Protein AF-A0AAD9ZBH0-F1 (afdb_monomer_lite)

Sequence (318 aa):
MDILGTSIAARLKGIAFQTREPPGKLYEDAYQSINPNATLPTLIADYNNGQSVTLTQSLNTLEFLEESYPGTMRLIPPVTDMASRVKARDLAAFIACDVQPFLSKRILSQIEGFGQDSFLFGRSLLGSKMRVYEDMVENHAGRFSVGDELSIADICLVTTVQAASKFGLTFRIKKNPYTIIERIVRECENIPVFREDGVPRKFLKESERPYRSSSLGPLQPSRLSARRRHMGMRKSDSGPVEFNEAEEVAGLDENVSAYLKPERTPKRLGPRPTTRPFESDELPEKLEDLLGPRARAVFGHIVGDSSARNDATKEARS

pLDDT: mean 70.36, std 26.3, range [23.62, 98.5]

Secondary structure (DSSP, 8-state):
--SS-HHHHHHHTT--------SS-TTSHHHHTT-TT--S--EEEE-TTS-EEEE--HHHHHHHHHHHSTTS--SS--TT-HHHHHHHHHHHHIIIIIIGGGGSHHHHHHHHHTT--HHHHHHHHHHHHHHHHHHHHTTTBSSSSSBTS--HHHHHHHHHHHHHHHTT-----SS-S-HHHHHHHHHHHTSTHHHHTS--GGGGGTTTSPP---SS---PPPGGGTT-SSS-------------TTS--SSS-HHHHTT-PPP-------PPP-PPP--SS---THHHHHH-GGGGS--------SSHHHHHHHHTT-

Organism: NCBI:txid209136

InterPro domains:
  IPR004045 Glutathione S-transferase, N-terminal [PF13409] (6-67)
  IPR004045 Glutathione S-transferase, N-terminal [PS50404] (1-73)
  IPR010987 Glutathione S-transferase, C-terminal-like [PS50405] (81-211)
  IPR036249 Thioredoxin-like superfamily [SSF52833] (8-72)
  IPR036282 Glutathione S-transferase, C-terminal domain superfamily [SSF47616] (75-196)

Foldseek 3Di:
DLQLQLVLLCVQQVHDDDDDDQDDQLPDPSNCVLPVVSDDDWDWDADPVRDIDIDNASLVSSVVSQVVRPPGQHQADDPVCVVLRVLLSVLLCLLRPQQVVCLDPVNLVVCVVVVHHSLVVNLVSVLVSLLVLQVSQVVADDQASGHDGHHSSLSNLLSNQQVCLLVLSDNPCPPHPNPRSVSNNVSVCVPVSCQVVNDDPVSNVVSVDPDDPDDDPPDDPDPVPPPPPDDDDDDDDDDDDDDDPPPPPPDDDPVCVVVPDDPDDDDDDDDDDDDDPDDDPDDDPVVDVPPPPVVVPDPDDDPDDPVVVVVVVVVVVD

Structure (mmCIF, N/CA/C/O backbone):
data_AF-A0AAD9ZBH0-F1
#
_entry.id   AF-A0AAD9ZBH0-F1
#
loop_
_atom_site.group_PDB
_atom_site.id
_atom_site.type_symbol
_atom_site.label_atom_id
_atom_site.label_alt_id
_atom_site.label_comp_id
_atom_site.label_asym_id
_atom_site.label_entity_id
_atom_site.label_seq_id
_atom_site.pdbx_PDB_ins_code
_atom_site.Cartn_x
_atom_site.Cartn_y
_atom_site.Cartn_z
_atom_site.occupancy
_atom_site.B_iso_or_equiv
_atom_site.auth_seq_id
_atom_site.auth_comp_id
_atom_site.auth_asym_id
_atom_site.auth_atom_id
_atom_site.pdbx_PDB_model_num
ATOM 1 N N . MET A 1 1 ? 3.150 9.940 -7.441 1.00 50.56 1 MET A N 1
ATOM 2 C CA . MET A 1 1 ? 1.781 9.379 -7.431 1.00 50.56 1 MET A CA 1
ATOM 3 C C . MET A 1 1 ? 1.652 8.577 -6.153 1.00 50.56 1 MET A C 1
ATOM 5 O O . MET A 1 1 ? 2.616 7.909 -5.816 1.00 50.56 1 MET A O 1
ATOM 9 N N . ASP A 1 2 ? 0.541 8.700 -5.436 1.00 63.19 2 ASP A N 1
ATOM 10 C CA . ASP A 1 2 ? 0.213 7.857 -4.283 1.00 63.19 2 ASP A CA 1
ATOM 11 C C . ASP A 1 2 ? -0.254 6.488 -4.797 1.00 63.19 2 ASP A C 1
ATOM 13 O O . ASP A 1 2 ? -1.288 6.408 -5.457 1.00 63.19 2 ASP A O 1
ATOM 17 N N . ILE A 1 3 ? 0.566 5.447 -4.630 1.00 69.50 3 ILE A N 1
ATOM 18 C CA . ILE A 1 3 ? 0.358 4.168 -5.336 1.00 69.50 3 ILE A CA 1
ATOM 19 C C . ILE A 1 3 ? -0.330 3.120 -4.450 1.00 69.50 3 ILE A C 1
ATOM 21 O O . ILE A 1 3 ? -1.001 2.242 -4.983 1.00 69.50 3 ILE A O 1
ATOM 25 N N . LEU A 1 4 ? -0.246 3.245 -3.120 1.00 77.81 4 LEU A N 1
ATOM 26 C CA . LEU A 1 4 ? -0.933 2.353 -2.168 1.00 77.81 4 LEU A CA 1
ATOM 27 C C . LEU A 1 4 ? -2.058 3.053 -1.381 1.00 77.81 4 LEU A C 1
ATOM 29 O O . LEU A 1 4 ? -2.520 2.525 -0.379 1.00 77.81 4 LEU A O 1
ATOM 33 N N . GLY A 1 5 ? -2.503 4.236 -1.814 1.00 87.44 5 GLY A N 1
ATOM 34 C CA . GLY A 1 5 ? -3.717 4.871 -1.292 1.00 87.44 5 GLY A CA 1
ATOM 35 C C . GLY A 1 5 ? -3.571 5.530 0.076 1.00 87.44 5 GLY A C 1
ATOM 36 O O . GLY A 1 5 ? -4.531 5.555 0.840 1.00 87.44 5 GLY A O 1
ATOM 37 N N . THR A 1 6 ? -2.408 6.099 0.394 1.00 91.19 6 THR A N 1
ATOM 38 C CA . THR A 1 6 ? -2.187 6.863 1.633 1.00 91.19 6 THR A CA 1
ATOM 39 C C . THR A 1 6 ? -3.212 7.989 1.814 1.00 91.19 6 THR A C 1
ATOM 41 O O . THR A 1 6 ? -3.786 8.158 2.888 1.00 91.19 6 THR A O 1
ATOM 44 N N . SER A 1 7 ? -3.475 8.746 0.754 1.00 91.25 7 SER A N 1
ATOM 45 C CA . SER A 1 7 ? -4.441 9.845 0.737 1.00 91.25 7 SER A CA 1
ATOM 46 C C . SER A 1 7 ? -5.889 9.350 0.838 1.00 91.25 7 SER A C 1
ATOM 48 O O . SER A 1 7 ? -6.713 9.982 1.498 1.00 91.25 7 SER A O 1
ATOM 50 N N . ILE A 1 8 ? -6.190 8.185 0.254 1.00 92.81 8 ILE A N 1
ATOM 51 C CA . ILE A 1 8 ? -7.483 7.505 0.403 1.00 92.81 8 ILE A CA 1
ATOM 52 C C . ILE A 1 8 ? -7.690 7.095 1.863 1.00 92.81 8 ILE A C 1
ATOM 54 O O . ILE A 1 8 ? -8.724 7.414 2.444 1.00 92.81 8 ILE A O 1
ATOM 58 N N . ALA A 1 9 ? -6.694 6.460 2.483 1.00 94.69 9 ALA A N 1
ATOM 59 C CA . ALA A 1 9 ? -6.751 6.049 3.881 1.00 94.69 9 ALA A CA 1
ATOM 60 C C . ALA A 1 9 ? -6.941 7.239 4.829 1.00 94.69 9 ALA A C 1
ATOM 62 O O . ALA A 1 9 ? -7.811 7.197 5.698 1.00 94.69 9 ALA A O 1
ATOM 63 N N . ALA A 1 10 ? -6.192 8.328 4.629 1.00 93.56 10 ALA A N 1
ATOM 64 C CA . ALA A 1 10 ? -6.347 9.542 5.426 1.00 93.56 10 ALA A CA 1
ATOM 65 C C . ALA A 1 10 ? -7.778 10.100 5.343 1.00 93.56 10 ALA A C 1
ATOM 67 O O . ALA A 1 10 ? -8.385 10.399 6.371 1.00 93.56 10 ALA A O 1
ATOM 68 N N . ARG A 1 11 ? -8.366 10.164 4.140 1.00 93.88 11 ARG A N 1
ATOM 69 C CA . ARG A 1 11 ? -9.738 10.664 3.958 1.00 93.88 11 ARG A CA 1
ATOM 70 C C . ARG A 1 11 ? -10.810 9.731 4.499 1.00 93.88 11 ARG A C 1
ATOM 72 O O . ARG A 1 11 ? -11.754 10.221 5.109 1.00 93.88 11 ARG A O 1
ATOM 79 N N . LEU A 1 12 ? -10.660 8.415 4.337 1.00 94.38 12 LEU A N 1
ATOM 80 C CA . LEU A 1 12 ? -11.557 7.427 4.954 1.00 94.38 12 LEU A CA 1
ATOM 81 C C . LEU A 1 12 ? -11.607 7.594 6.476 1.00 94.38 12 LEU A C 1
ATOM 83 O O . LEU A 1 12 ? -12.665 7.469 7.085 1.00 94.38 12 LEU A O 1
ATOM 87 N N . LYS A 1 13 ? -10.469 7.935 7.086 1.00 94.81 13 LYS A N 1
ATOM 88 C CA . LYS A 1 13 ? -10.354 8.189 8.526 1.00 94.81 13 LYS A CA 1
ATOM 89 C C . LYS A 1 13 ? -10.730 9.622 8.929 1.00 94.81 13 LYS A C 1
ATOM 91 O O . LYS A 1 13 ? -10.680 9.938 10.114 1.00 94.81 13 LYS A O 1
ATOM 96 N N . GLY A 1 14 ? -11.112 10.484 7.982 1.00 94.19 14 GLY A N 1
ATOM 97 C CA . GLY A 1 14 ? -11.459 11.886 8.241 1.00 94.19 14 GLY A CA 1
ATOM 98 C C . GLY A 1 14 ? -10.271 12.755 8.670 1.00 94.19 14 GLY A C 1
ATOM 99 O O . GLY A 1 14 ? -10.461 13.786 9.310 1.00 94.19 14 GLY A O 1
ATOM 100 N N . ILE A 1 15 ? -9.045 12.340 8.349 1.00 92.12 15 ILE A N 1
ATOM 101 C CA . ILE A 1 15 ? -7.814 13.025 8.743 1.00 92.12 15 ILE A CA 1
ATOM 102 C C . ILE A 1 15 ? -7.512 14.124 7.725 1.00 92.12 15 ILE A C 1
ATOM 104 O O . ILE A 1 15 ? -7.397 13.871 6.525 1.00 92.12 15 ILE A O 1
ATOM 108 N N . ALA A 1 16 ? -7.359 15.355 8.209 1.00 90.94 16 ALA A N 1
ATOM 109 C CA . ALA A 1 16 ? -6.934 16.476 7.382 1.00 90.94 16 ALA A CA 1
ATOM 110 C C . ALA A 1 16 ? -5.439 16.366 7.052 1.00 90.94 16 ALA A C 1
ATOM 112 O O . ALA A 1 16 ? -4.613 16.134 7.932 1.00 90.94 16 ALA A O 1
ATOM 113 N N . PHE A 1 17 ? -5.080 16.582 5.789 1.00 89.94 17 PHE A N 1
ATOM 114 C CA . PHE A 1 17 ? -3.690 16.642 5.346 1.00 89.94 17 PHE A CA 1
ATOM 115 C C . PHE A 1 17 ? -3.541 17.621 4.181 1.00 89.94 17 PHE A C 1
ATOM 117 O O . PHE A 1 17 ? -4.510 17.979 3.510 1.00 89.94 17 PHE A O 1
ATOM 124 N N . GLN A 1 18 ? -2.306 18.049 3.933 1.00 89.06 18 GLN A N 1
ATOM 125 C CA . GLN A 1 18 ? -1.955 18.897 2.798 1.00 89.06 18 GLN A CA 1
ATOM 126 C C . GLN A 1 18 ? -1.102 18.098 1.820 1.00 89.06 18 GLN A C 1
ATOM 128 O O . GLN A 1 18 ? -0.100 17.501 2.207 1.00 89.06 18 GLN A O 1
ATOM 133 N N . THR A 1 19 ? -1.475 18.115 0.542 1.00 88.50 19 THR A N 1
ATOM 134 C CA . THR A 1 19 ? -0.619 17.580 -0.523 1.00 88.50 19 THR A CA 1
ATOM 135 C C . THR A 1 19 ? 0.320 18.682 -0.991 1.00 88.50 19 THR A C 1
ATOM 137 O O . THR A 1 19 ? -0.123 19.797 -1.265 1.00 88.50 19 THR A O 1
ATOM 140 N N . ARG A 1 20 ? 1.614 18.378 -1.080 1.00 87.88 20 ARG A N 1
ATOM 141 C CA . ARG A 1 20 ? 2.639 19.282 -1.607 1.00 87.88 20 ARG A CA 1
ATOM 142 C C . ARG A 1 20 ? 3.433 18.558 -2.683 1.00 87.88 20 ARG A C 1
ATOM 144 O O . ARG A 1 20 ? 3.668 17.356 -2.570 1.00 87.88 20 ARG A O 1
ATOM 151 N N . GLU A 1 21 ? 3.840 19.294 -3.709 1.00 87.06 21 GLU A N 1
ATOM 152 C CA . GLU A 1 21 ? 4.797 18.778 -4.684 1.00 87.06 21 GLU A CA 1
ATOM 153 C C . GLU A 1 21 ? 6.159 18.557 -4.007 1.00 87.06 21 GLU A C 1
ATOM 155 O O . GLU A 1 21 ? 6.528 19.326 -3.110 1.00 87.06 21 GLU A O 1
ATOM 160 N N . PRO A 1 22 ? 6.910 17.513 -4.399 1.00 88.62 22 PRO A N 1
ATOM 161 C CA . PRO A 1 22 ? 8.266 17.334 -3.909 1.00 88.62 22 PRO A CA 1
ATOM 162 C C . PRO A 1 22 ? 9.134 18.542 -4.316 1.00 88.62 22 PRO A C 1
ATOM 164 O O . PRO A 1 22 ? 8.967 19.070 -5.419 1.00 88.62 22 PRO A O 1
ATOM 167 N N . PRO A 1 23 ? 10.069 19.000 -3.464 1.00 88.75 23 PRO A N 1
ATOM 168 C CA . PRO A 1 23 ? 11.065 19.982 -3.872 1.00 88.75 23 PRO A CA 1
ATOM 169 C C . PRO A 1 23 ? 11.940 19.419 -4.999 1.00 88.75 23 PRO A C 1
ATOM 171 O O . PRO A 1 23 ? 12.681 18.461 -4.796 1.00 88.75 23 PRO A O 1
ATOM 174 N N . GLY A 1 24 ? 11.862 20.030 -6.182 1.00 90.19 24 GLY A N 1
ATOM 175 C CA . GLY A 1 24 ? 12.622 19.589 -7.353 1.00 90.19 24 GLY A CA 1
ATOM 176 C C . GLY A 1 24 ? 12.159 18.235 -7.903 1.00 90.19 24 GLY A C 1
ATOM 177 O O . GLY A 1 24 ? 11.016 17.808 -7.720 1.00 90.19 24 GLY A O 1
ATOM 178 N N . LYS A 1 25 ? 13.045 17.550 -8.629 1.00 89.06 25 LYS A N 1
ATOM 179 C CA . LYS A 1 25 ? 12.794 16.174 -9.092 1.00 89.06 25 LYS A CA 1
ATOM 180 C C . LYS A 1 25 ? 13.078 15.177 -7.969 1.00 89.06 25 LYS A C 1
ATOM 182 O O . LYS A 1 25 ? 13.940 15.393 -7.130 1.00 89.06 25 LYS A O 1
ATOM 187 N N . LEU A 1 26 ? 12.424 14.012 -8.016 1.00 88.50 26 LEU A N 1
ATOM 188 C CA . LEU A 1 26 ? 12.577 12.969 -6.986 1.00 88.50 26 LEU A CA 1
ATOM 189 C C . LEU A 1 26 ? 14.027 12.493 -6.786 1.00 88.50 26 LEU A C 1
ATOM 191 O O . LEU A 1 26 ? 14.377 12.053 -5.698 1.00 88.50 26 LEU A O 1
ATOM 195 N N . TYR A 1 27 ? 14.853 12.560 -7.832 1.00 86.56 27 TYR A N 1
ATOM 196 C CA . TYR A 1 27 ? 16.249 12.110 -7.814 1.00 86.56 27 TYR A CA 1
ATOM 197 C C . TYR A 1 27 ? 17.254 13.231 -7.510 1.00 86.56 27 TYR A C 1
ATOM 199 O O . TYR A 1 27 ? 18.450 13.017 -7.659 1.00 86.56 27 TYR A O 1
ATOM 207 N N . GLU A 1 28 ? 16.784 14.422 -7.142 1.00 89.81 28 GLU A N 1
ATOM 208 C CA . GLU A 1 28 ? 17.640 15.537 -6.732 1.00 89.81 28 GLU A CA 1
ATOM 209 C C . GLU A 1 28 ? 17.821 15.536 -5.207 1.00 89.81 28 GLU A C 1
ATOM 211 O O . GLU A 1 28 ? 16.913 15.148 -4.462 1.00 89.81 28 GLU A O 1
ATOM 216 N N . ASP A 1 29 ? 18.974 16.023 -4.741 1.00 93.19 29 ASP A N 1
ATOM 217 C CA . ASP A 1 29 ? 19.361 16.052 -3.320 1.00 93.19 29 ASP A CA 1
ATOM 218 C C . ASP A 1 29 ? 18.289 16.692 -2.424 1.00 93.19 29 ASP A C 1
ATOM 220 O O . ASP A 1 29 ? 18.038 16.241 -1.302 1.00 93.19 29 ASP A O 1
ATOM 224 N N . ALA A 1 30 ? 17.603 17.714 -2.945 1.00 93.69 30 ALA A N 1
ATOM 225 C CA . ALA A 1 30 ? 16.533 18.413 -2.244 1.00 93.69 30 ALA A CA 1
ATOM 226 C C . ALA A 1 30 ? 15.407 17.467 -1.795 1.00 93.69 30 ALA A C 1
ATOM 228 O O . ALA A 1 30 ? 14.940 17.583 -0.664 1.00 93.69 30 ALA A O 1
ATOM 229 N N . TYR A 1 31 ? 15.000 16.503 -2.630 1.00 93.62 31 TYR A N 1
ATOM 230 C CA . TYR A 1 31 ? 13.998 15.510 -2.242 1.00 93.62 31 TYR A CA 1
ATOM 231 C C . TYR A 1 31 ? 14.608 14.278 -1.576 1.00 93.62 31 TYR A C 1
ATOM 233 O O . TYR A 1 31 ? 14.015 13.733 -0.646 1.00 93.62 31 TYR A O 1
ATOM 241 N N . GLN A 1 32 ? 15.793 13.840 -2.004 1.00 94.38 32 GLN A N 1
ATOM 242 C CA . GLN A 1 32 ? 16.443 12.661 -1.423 1.00 94.38 32 GLN A CA 1
ATOM 243 C C . GLN A 1 32 ? 16.822 12.852 0.048 1.00 94.38 32 GLN A C 1
ATOM 245 O O . GLN A 1 32 ? 16.791 11.890 0.812 1.00 94.38 32 GLN A O 1
ATOM 250 N N . SER A 1 33 ? 17.093 14.091 0.472 1.00 94.81 33 SER A N 1
ATOM 251 C CA . SER A 1 33 ? 17.259 14.425 1.892 1.00 94.81 33 SER A CA 1
ATOM 252 C C . SER A 1 33 ? 15.996 14.172 2.732 1.00 94.81 33 SER A C 1
ATOM 254 O O . SER A 1 33 ? 16.104 13.931 3.932 1.00 94.81 33 SER A O 1
ATOM 256 N N . ILE A 1 34 ? 14.810 14.176 2.109 1.00 94.75 34 ILE A N 1
ATOM 257 C CA . ILE A 1 34 ? 13.517 13.873 2.742 1.00 94.75 34 ILE A CA 1
ATOM 258 C C . ILE A 1 34 ? 13.196 12.379 2.615 1.00 94.75 34 ILE A C 1
ATOM 260 O O . ILE A 1 34 ? 12.838 11.725 3.592 1.00 94.75 34 ILE A O 1
ATOM 264 N N . ASN A 1 35 ? 13.305 11.825 1.405 1.00 94.81 35 ASN A N 1
ATOM 265 C CA . ASN A 1 35 ? 13.117 10.403 1.144 1.00 94.81 35 ASN A CA 1
ATOM 266 C C . ASN A 1 35 ? 14.284 9.859 0.305 1.00 94.81 35 ASN A C 1
ATOM 268 O O . ASN A 1 35 ? 14.248 9.977 -0.925 1.00 94.81 35 ASN A O 1
ATOM 272 N N . PRO A 1 36 ? 15.265 9.183 0.933 1.00 93.69 36 PRO A N 1
ATOM 273 C CA . PRO A 1 36 ? 16.428 8.630 0.236 1.00 93.69 36 PRO A CA 1
ATOM 274 C C . PRO A 1 36 ? 16.072 7.614 -0.854 1.00 93.69 36 PRO A C 1
ATOM 276 O O . PRO A 1 36 ? 16.834 7.414 -1.795 1.00 93.69 36 PRO A O 1
ATOM 279 N N . ASN A 1 37 ? 14.894 6.987 -0.766 1.00 91.00 37 ASN A N 1
ATOM 280 C CA . ASN A 1 37 ? 14.407 6.050 -1.774 1.00 91.00 37 ASN A CA 1
ATOM 281 C C . ASN A 1 37 ? 13.810 6.755 -3.009 1.00 91.00 37 ASN A C 1
ATOM 283 O O . ASN A 1 37 ? 13.333 6.078 -3.917 1.00 91.00 37 ASN A O 1
ATOM 287 N N . ALA A 1 38 ? 13.778 8.095 -3.048 1.00 91.44 38 ALA A N 1
ATOM 288 C CA . ALA A 1 38 ? 13.292 8.897 -4.177 1.00 91.44 38 ALA A CA 1
ATOM 289 C C . ALA A 1 38 ? 11.895 8.469 -4.680 1.00 91.44 38 ALA A C 1
ATOM 291 O O . ALA A 1 38 ? 11.622 8.413 -5.882 1.00 91.44 38 ALA A O 1
ATOM 292 N N . THR A 1 39 ? 11.000 8.119 -3.752 1.00 89.75 39 THR A N 1
ATOM 293 C CA . THR A 1 39 ? 9.663 7.580 -4.044 1.00 89.75 39 THR A CA 1
ATOM 294 C C . THR A 1 39 ? 8.570 8.428 -3.414 1.00 89.75 39 THR A C 1
ATOM 296 O O . THR A 1 39 ? 8.794 9.144 -2.448 1.00 89.75 39 THR A O 1
ATOM 299 N N . LEU A 1 40 ? 7.372 8.345 -3.989 1.00 90.06 40 LEU A N 1
ATOM 300 C CA . LEU A 1 40 ? 6.158 8.934 -3.434 1.00 90.06 40 LEU A CA 1
ATOM 301 C C . LEU A 1 40 ? 5.164 7.817 -3.088 1.00 90.06 40 LEU A C 1
ATOM 303 O O . LEU A 1 40 ? 5.143 6.805 -3.797 1.00 90.06 40 LEU A O 1
ATOM 307 N N . PRO A 1 41 ? 4.287 8.029 -2.093 1.00 91.31 41 PRO A N 1
ATOM 308 C CA . PRO A 1 41 ? 4.201 9.213 -1.230 1.00 91.31 41 PRO A CA 1
ATOM 309 C C . PRO A 1 41 ? 5.254 9.210 -0.105 1.00 91.31 41 PRO A C 1
ATOM 311 O O . PRO A 1 41 ? 5.756 8.157 0.272 1.00 91.31 41 PRO A O 1
ATOM 314 N N . THR A 1 42 ? 5.533 10.393 0.450 1.00 92.94 42 THR A N 1
ATOM 315 C CA . THR A 1 42 ? 6.221 10.557 1.741 1.00 92.94 42 THR A CA 1
ATOM 316 C C . THR A 1 42 ? 5.299 11.351 2.652 1.00 92.94 42 THR A C 1
ATOM 318 O O . THR A 1 42 ? 4.889 12.451 2.281 1.00 92.94 42 THR A O 1
ATOM 321 N N . LEU A 1 43 ? 4.957 10.802 3.817 1.00 94.62 43 LEU A N 1
ATOM 322 C CA . LEU A 1 43 ? 4.170 11.506 4.827 1.00 94.62 43 LEU A CA 1
ATOM 323 C C . LEU A 1 43 ? 5.116 12.130 5.854 1.00 94.62 43 LEU A C 1
ATOM 325 O O . LEU A 1 43 ? 5.946 11.436 6.431 1.00 94.62 43 LEU A O 1
ATOM 329 N N . ILE A 1 44 ? 4.963 13.427 6.096 1.00 95.06 44 ILE A N 1
ATOM 330 C CA . ILE A 1 44 ? 5.594 14.125 7.218 1.00 95.06 44 ILE A CA 1
ATOM 331 C C . ILE A 1 44 ? 4.494 14.339 8.256 1.00 95.06 44 ILE A C 1
ATOM 333 O O . ILE A 1 44 ? 3.513 15.029 7.979 1.00 95.06 44 ILE A O 1
ATOM 337 N N . ALA A 1 45 ? 4.616 13.671 9.400 1.00 93.50 45 ALA A N 1
ATOM 338 C CA . ALA A 1 45 ? 3.660 13.730 10.495 1.00 93.50 45 ALA A CA 1
ATOM 339 C C . ALA A 1 45 ? 4.219 14.614 11.614 1.00 93.50 45 ALA A C 1
ATOM 341 O O . ALA A 1 45 ? 5.156 14.218 12.312 1.00 93.50 45 ALA A O 1
ATOM 342 N N . ASP A 1 46 ? 3.629 15.797 11.773 1.00 92.25 46 ASP A N 1
ATOM 343 C CA . ASP A 1 46 ? 3.983 16.760 12.813 1.00 92.25 46 ASP A CA 1
ATOM 344 C C . ASP A 1 46 ? 3.091 16.565 14.046 1.00 92.25 46 ASP A C 1
ATOM 346 O O . ASP A 1 46 ? 1.862 16.528 13.953 1.00 92.25 46 ASP A O 1
ATOM 350 N N . TYR A 1 47 ? 3.712 16.449 15.216 1.00 87.69 47 TYR A N 1
ATOM 351 C CA . TYR A 1 47 ? 3.043 16.279 16.499 1.00 87.69 47 TYR A CA 1
ATOM 352 C C . TYR A 1 47 ? 2.954 17.613 17.247 1.00 87.69 47 TYR A C 1
ATOM 354 O O . TYR A 1 47 ? 3.831 18.472 17.152 1.00 87.69 47 TYR A O 1
ATOM 362 N N . ASN A 1 48 ? 1.935 17.756 18.098 1.00 87.88 48 ASN A N 1
ATOM 363 C CA . ASN A 1 48 ? 1.725 18.969 18.904 1.00 87.88 48 ASN A CA 1
ATOM 364 C C . ASN A 1 48 ? 2.870 19.267 19.890 1.00 87.88 48 ASN A C 1
ATOM 366 O O . ASN A 1 48 ? 2.998 20.394 20.359 1.00 87.88 48 ASN A O 1
ATOM 370 N N . ASN A 1 49 ? 3.699 18.273 20.216 1.00 90.31 49 ASN A N 1
ATOM 371 C CA . ASN A 1 49 ? 4.884 18.436 21.062 1.00 90.31 49 ASN A CA 1
ATOM 372 C C . ASN A 1 49 ? 6.109 18.983 20.293 1.00 90.31 49 ASN A C 1
ATOM 374 O O . ASN A 1 49 ? 7.194 19.056 20.865 1.00 90.31 49 ASN A O 1
ATOM 378 N N . GLY A 1 50 ? 5.955 19.337 19.011 1.00 90.94 50 GLY A N 1
ATOM 379 C CA . GLY A 1 50 ? 7.030 19.833 18.148 1.00 90.94 50 GLY A CA 1
ATOM 380 C C . GLY A 1 50 ? 7.897 18.738 17.518 1.00 90.94 50 GLY A C 1
ATOM 381 O O . GLY A 1 50 ? 8.823 19.055 16.775 1.00 90.94 50 GLY A O 1
ATOM 382 N N . GLN A 1 51 ? 7.617 17.460 17.786 1.00 92.19 51 GLN A N 1
ATOM 383 C CA . GLN A 1 51 ? 8.268 16.348 17.101 1.00 92.19 51 GLN A CA 1
ATOM 384 C C . GLN A 1 51 ? 7.701 16.192 15.685 1.00 92.19 51 GLN A C 1
ATOM 386 O O . GLN A 1 51 ? 6.515 16.408 15.459 1.00 92.19 51 GLN A O 1
ATOM 391 N N . SER A 1 52 ? 8.535 15.759 14.742 1.00 93.25 52 SER A N 1
ATOM 392 C CA . SER A 1 52 ? 8.104 15.382 13.395 1.00 93.25 52 SER A CA 1
ATOM 393 C C . SER A 1 52 ? 8.679 14.018 13.030 1.00 93.25 52 SER A C 1
ATOM 395 O O . SER A 1 52 ? 9.818 13.702 13.387 1.00 93.25 52 SER A O 1
ATOM 397 N N . VAL A 1 53 ? 7.890 13.189 12.349 1.00 94.31 53 VAL A N 1
ATOM 398 C CA . VAL A 1 53 ? 8.314 11.878 11.843 1.00 94.31 53 VAL A CA 1
ATOM 399 C C . VAL A 1 53 ? 8.065 11.818 10.344 1.00 94.31 53 VAL A C 1
ATOM 401 O O . VAL A 1 53 ? 6.980 12.140 9.866 1.00 94.31 53 VAL A O 1
ATOM 404 N N . THR A 1 54 ? 9.076 11.377 9.596 1.00 95.88 54 THR A N 1
ATOM 405 C CA . THR A 1 54 ? 8.982 11.188 8.145 1.00 95.88 54 THR A CA 1
ATOM 406 C C . THR A 1 54 ? 8.793 9.710 7.819 1.00 95.88 54 THR A C 1
ATOM 408 O O . THR A 1 54 ? 9.616 8.869 8.175 1.00 95.88 54 THR A O 1
ATOM 411 N N . LEU A 1 55 ? 7.705 9.394 7.122 1.00 95.12 55 LEU A N 1
ATOM 412 C CA . LEU A 1 55 ? 7.318 8.054 6.698 1.00 95.12 55 LEU A CA 1
ATOM 413 C C . LEU A 1 55 ? 7.480 7.955 5.181 1.00 95.12 55 LEU A C 1
ATOM 415 O O . LEU A 1 55 ? 6.747 8.585 4.421 1.00 95.12 55 LEU A O 1
ATOM 419 N N . THR A 1 56 ? 8.448 7.155 4.744 1.00 94.44 56 THR A N 1
ATOM 420 C CA . THR A 1 56 ? 8.838 7.013 3.330 1.00 94.44 56 THR A CA 1
ATOM 421 C C . THR A 1 56 ? 8.235 5.786 2.644 1.00 94.44 56 THR A C 1
ATOM 423 O O . THR A 1 56 ? 8.435 5.587 1.448 1.00 94.44 56 THR A O 1
ATOM 426 N N . GLN A 1 57 ? 7.522 4.945 3.399 1.00 93.62 57 GLN A N 1
ATOM 427 C CA . GLN A 1 57 ? 6.917 3.697 2.934 1.00 93.62 57 GLN A CA 1
ATOM 428 C C . GLN A 1 57 ? 5.406 3.767 3.114 1.00 93.62 57 GLN A C 1
ATOM 430 O O . GLN A 1 57 ? 4.919 3.873 4.238 1.00 93.62 57 GLN A O 1
ATOM 435 N N . SER A 1 58 ? 4.659 3.665 2.017 1.00 93.38 58 SER A N 1
ATOM 436 C CA . SER A 1 58 ? 3.205 3.847 2.030 1.00 93.38 58 SER A CA 1
ATOM 437 C C . SER A 1 58 ? 2.469 2.787 2.847 1.00 93.38 58 SER A C 1
ATOM 439 O O . SER A 1 58 ? 1.548 3.148 3.571 1.00 93.38 58 SER A O 1
ATOM 441 N N . LEU A 1 59 ? 2.891 1.514 2.814 1.00 94.75 59 LEU A N 1
ATOM 442 C CA . LEU A 1 59 ? 2.283 0.473 3.657 1.00 94.75 59 LEU A CA 1
ATOM 443 C C . LEU A 1 59 ? 2.476 0.775 5.154 1.00 94.75 59 LEU A C 1
ATOM 445 O O . LEU A 1 59 ? 1.529 0.672 5.926 1.00 94.75 59 LEU A O 1
ATOM 449 N N . ASN A 1 60 ? 3.667 1.239 5.548 1.00 95.31 60 ASN A N 1
ATOM 450 C CA . ASN A 1 60 ? 3.925 1.697 6.916 1.00 95.31 60 ASN A CA 1
ATOM 451 C C . ASN A 1 60 ? 3.075 2.928 7.268 1.00 95.31 60 ASN A C 1
ATOM 453 O O . ASN A 1 60 ? 2.581 3.045 8.382 1.00 95.31 60 ASN A O 1
ATOM 457 N N . THR A 1 61 ? 2.851 3.837 6.316 1.00 95.19 61 THR A N 1
ATOM 458 C CA . THR A 1 61 ? 1.939 4.965 6.526 1.00 95.19 61 THR A CA 1
ATOM 459 C C . THR A 1 61 ? 0.505 4.507 6.805 1.00 95.19 61 THR A C 1
ATOM 461 O O . THR A 1 61 ? -0.148 5.101 7.656 1.00 95.19 61 THR A O 1
ATOM 464 N N . LEU A 1 62 ? 0.003 3.463 6.137 1.00 95.81 62 LEU A N 1
ATOM 465 C CA . LEU A 1 62 ? -1.338 2.930 6.414 1.00 95.81 62 LEU A CA 1
ATOM 466 C C . LEU A 1 62 ? -1.454 2.394 7.849 1.00 95.81 62 LEU A C 1
ATOM 468 O O . LEU A 1 62 ? -2.420 2.713 8.539 1.00 95.81 62 LEU A O 1
ATOM 472 N N . GLU A 1 63 ? -0.453 1.637 8.306 1.00 96.00 63 GLU A N 1
ATOM 473 C CA . GLU A 1 63 ? -0.367 1.142 9.689 1.00 96.00 63 GLU A CA 1
ATOM 474 C C . GLU A 1 63 ? -0.284 2.304 10.688 1.00 96.00 63 GLU A C 1
ATOM 476 O O . GLU A 1 63 ? -1.060 2.366 11.638 1.00 96.00 63 GLU A O 1
ATOM 481 N N . PHE A 1 64 ? 0.577 3.290 10.418 1.00 95.81 64 PHE A N 1
ATOM 482 C CA . PHE A 1 64 ? 0.718 4.487 11.244 1.00 95.81 64 PHE A CA 1
ATOM 483 C C . PHE A 1 64 ? -0.605 5.244 11.416 1.00 95.81 64 PHE A C 1
ATOM 485 O O . PHE A 1 64 ? -0.936 5.664 12.527 1.00 95.81 64 PHE A O 1
ATOM 492 N N . LEU A 1 65 ? -1.370 5.424 10.333 1.00 94.44 65 LEU A N 1
ATOM 493 C CA . LEU A 1 65 ? -2.666 6.097 10.391 1.00 94.44 65 LEU A CA 1
ATOM 494 C C . LEU A 1 65 ? -3.673 5.289 11.218 1.00 94.44 65 LEU A C 1
ATOM 496 O O . LEU A 1 65 ? -4.449 5.877 11.969 1.00 94.44 65 LEU A O 1
ATOM 500 N N . GLU A 1 66 ? -3.666 3.959 11.102 1.00 95.12 66 GLU A N 1
ATOM 501 C CA . GLU A 1 66 ? -4.524 3.084 11.905 1.00 95.12 66 GLU A CA 1
ATOM 502 C C . GLU A 1 66 ? -4.197 3.168 13.402 1.00 95.12 66 GLU A C 1
ATOM 504 O O . GLU A 1 66 ? -5.111 3.275 14.219 1.00 95.12 66 GLU A O 1
ATOM 509 N N . GLU A 1 67 ? -2.913 3.168 13.761 1.00 94.69 67 GLU A N 1
ATOM 510 C CA . GLU A 1 67 ? -2.457 3.214 15.155 1.00 94.69 67 GLU A CA 1
ATOM 511 C C . GLU A 1 67 ? -2.632 4.596 15.795 1.00 94.69 67 GLU A C 1
ATOM 513 O O . GLU A 1 67 ? -3.010 4.696 16.962 1.00 94.69 67 GLU A O 1
ATOM 518 N N . SER A 1 68 ? -2.391 5.667 15.034 1.00 92.62 68 SER A N 1
ATOM 519 C CA . SER A 1 68 ? -2.386 7.042 15.558 1.00 92.62 68 SER A CA 1
ATOM 520 C C . SER A 1 68 ? -3.780 7.641 15.743 1.00 92.62 68 SER A C 1
ATOM 522 O O . SER A 1 68 ? -3.940 8.594 16.505 1.00 92.62 68 SER A O 1
ATOM 524 N N . TYR A 1 69 ? -4.794 7.096 15.065 1.00 92.31 69 TYR A N 1
ATOM 525 C CA . TYR A 1 69 ? -6.161 7.627 15.074 1.00 92.31 69 TYR A CA 1
ATOM 526 C C . TYR A 1 69 ? -7.195 6.552 15.448 1.00 92.31 69 TYR A C 1
ATOM 528 O O . TYR A 1 69 ? -8.084 6.234 14.640 1.00 92.31 69 TYR A O 1
ATOM 536 N N . PRO A 1 70 ? -7.117 5.982 16.668 1.00 90.88 70 PRO A N 1
ATOM 537 C CA . PRO A 1 70 ? -8.112 5.029 17.142 1.00 90.88 70 PRO A CA 1
ATOM 538 C C . PRO A 1 70 ? -9.497 5.691 17.218 1.00 90.88 70 PRO A C 1
ATOM 540 O O . PRO A 1 70 ? -9.625 6.870 17.539 1.00 90.88 70 PRO A O 1
ATOM 543 N N . GLY A 1 71 ? -10.553 4.934 16.913 1.00 88.00 71 GLY A N 1
ATOM 544 C CA . GLY A 1 71 ? -11.940 5.430 16.940 1.00 88.00 71 GLY A CA 1
ATOM 545 C C . GLY A 1 71 ? -12.417 6.115 15.653 1.00 88.00 71 GLY A C 1
ATOM 546 O O . GLY A 1 71 ? -13.597 6.433 15.541 1.00 88.00 71 GLY A O 1
ATOM 547 N N . THR A 1 72 ? -11.537 6.295 14.666 1.00 94.50 72 THR A N 1
ATOM 548 C CA . THR A 1 72 ? -11.929 6.615 13.281 1.00 94.50 72 THR A CA 1
ATOM 549 C C . THR A 1 72 ? -12.315 5.342 12.516 1.00 94.50 72 THR A C 1
ATOM 551 O O . THR A 1 72 ? -12.272 4.242 13.077 1.00 94.50 72 THR A O 1
ATOM 554 N N . MET A 1 73 ? -12.685 5.464 11.232 1.00 93.88 73 MET A N 1
ATOM 555 C CA . MET A 1 73 ? -12.946 4.297 10.381 1.00 93.88 73 MET A CA 1
ATOM 556 C C . MET A 1 73 ? -11.774 3.316 10.457 1.00 93.88 73 MET A C 1
ATOM 558 O O . MET A 1 73 ? -10.626 3.675 10.191 1.00 93.88 73 MET A O 1
ATOM 562 N N . ARG A 1 74 ? -12.068 2.079 10.844 1.00 95.38 74 ARG A N 1
ATOM 563 C CA . ARG A 1 74 ? -11.083 1.011 10.966 1.00 95.38 74 ARG A CA 1
ATOM 564 C C . ARG A 1 74 ? -10.682 0.531 9.577 1.00 95.38 74 ARG A C 1
ATOM 566 O O . ARG A 1 74 ? -11.554 0.184 8.789 1.00 95.38 74 ARG A O 1
ATOM 573 N N . LEU A 1 75 ? -9.381 0.502 9.297 1.00 96.44 75 LEU A N 1
ATOM 574 C CA . LEU A 1 75 ? -8.846 -0.029 8.036 1.00 96.44 75 LEU A CA 1
ATOM 575 C C . LEU A 1 75 ? -8.145 -1.375 8.224 1.00 96.44 75 LEU A C 1
ATOM 577 O O . LEU A 1 75 ? -7.803 -2.044 7.252 1.00 96.44 75 LEU A O 1
ATOM 581 N N . ILE A 1 76 ? -7.920 -1.796 9.466 1.00 97.06 76 ILE A N 1
ATOM 582 C CA . ILE A 1 76 ? -7.346 -3.103 9.767 1.00 97.06 76 ILE A CA 1
ATOM 583 C C . ILE A 1 76 ? -8.282 -3.825 10.733 1.00 97.06 76 ILE A C 1
ATOM 585 O O . ILE A 1 76 ? -8.589 -3.252 11.779 1.00 97.06 76 ILE A O 1
ATOM 589 N N . PRO A 1 77 ? -8.696 -5.077 10.453 1.00 96.69 77 PRO A N 1
ATOM 590 C CA . PRO A 1 77 ? -9.576 -5.828 11.344 1.00 96.69 77 PRO A CA 1
ATOM 591 C C . PRO A 1 77 ? -9.100 -5.824 12.811 1.00 96.69 77 PRO A C 1
ATOM 593 O O . PRO A 1 77 ? -7.889 -5.709 13.082 1.00 96.69 77 PRO A O 1
ATOM 596 N N . PRO A 1 78 ? -10.037 -5.897 13.777 1.00 93.94 78 PRO A N 1
ATOM 597 C CA . PRO A 1 78 ? -9.723 -5.738 15.192 1.00 93.94 78 PRO A CA 1
ATOM 598 C C . PRO A 1 78 ? -8.781 -6.823 15.701 1.00 93.94 78 PRO A C 1
ATOM 600 O O . PRO A 1 78 ? -8.725 -7.929 15.178 1.00 93.94 78 PRO A O 1
ATOM 603 N N . VAL A 1 79 ? -8.102 -6.534 16.810 1.00 92.81 79 VAL A N 1
ATOM 604 C CA . VAL A 1 79 ? -7.240 -7.510 17.502 1.00 92.81 79 VAL A CA 1
ATOM 605 C C . VAL A 1 79 ? -8.030 -8.732 18.003 1.00 92.81 79 VAL A C 1
ATOM 607 O O . VAL A 1 79 ? -7.454 -9.792 18.209 1.00 92.81 79 VAL A O 1
ATOM 610 N N . THR A 1 80 ? -9.352 -8.617 18.167 1.00 93.94 80 THR A N 1
ATOM 611 C CA . THR A 1 80 ? -10.233 -9.747 18.503 1.00 93.94 80 THR A CA 1
ATOM 612 C C . THR A 1 80 ? -10.480 -10.702 17.332 1.00 93.94 80 THR A C 1
ATOM 614 O O . THR A 1 80 ? -10.904 -11.825 17.571 1.00 93.94 80 THR A O 1
ATOM 617 N N . ASP A 1 81 ? -10.203 -10.287 16.092 1.00 93.75 81 ASP A N 1
ATOM 618 C CA . ASP A 1 81 ? -10.272 -11.119 14.886 1.00 93.75 81 ASP A CA 1
ATOM 619 C C . ASP A 1 81 ? -8.889 -11.187 14.220 1.00 93.75 81 ASP A C 1
ATOM 621 O O . ASP A 1 81 ? -8.596 -10.551 13.201 1.00 93.75 81 ASP A O 1
ATOM 625 N N . MET A 1 82 ? -7.995 -11.952 14.851 1.00 94.44 82 MET A N 1
ATOM 626 C CA . MET A 1 82 ? -6.613 -12.089 14.393 1.00 94.44 82 MET A CA 1
ATOM 627 C C . MET A 1 82 ? -6.498 -12.732 13.008 1.00 94.44 82 MET A C 1
ATOM 629 O O . MET A 1 82 ? -5.583 -12.379 12.268 1.00 94.44 82 MET A O 1
ATOM 633 N N . ALA A 1 83 ? -7.413 -13.633 12.638 1.00 93.38 83 ALA A N 1
ATOM 634 C CA . ALA A 1 83 ? -7.378 -14.312 11.345 1.00 93.38 83 ALA A CA 1
ATOM 635 C C . ALA A 1 83 ? -7.581 -13.312 10.197 1.00 93.38 83 ALA A C 1
ATOM 637 O O . ALA A 1 83 ? -6.721 -13.194 9.320 1.00 93.38 83 ALA A O 1
ATOM 638 N N . SER A 1 84 ? -8.650 -12.513 10.257 1.00 96.19 84 SER A N 1
ATOM 639 C CA . SER A 1 84 ? -8.901 -11.453 9.275 1.00 96.19 84 SER A CA 1
ATOM 640 C C . SER A 1 84 ? -7.814 -10.381 9.315 1.00 96.19 84 SER A C 1
ATOM 642 O O . SER A 1 84 ? -7.363 -9.900 8.275 1.00 96.19 84 SER A O 1
ATOM 644 N N . ARG A 1 85 ? -7.338 -10.025 10.516 1.00 97.19 85 ARG A N 1
ATOM 645 C CA . ARG A 1 85 ? -6.294 -9.009 10.715 1.00 97.19 85 ARG A CA 1
ATOM 646 C C . ARG A 1 85 ? -4.966 -9.395 10.061 1.00 97.19 85 ARG A C 1
ATOM 648 O O . ARG A 1 85 ? -4.312 -8.535 9.469 1.00 97.19 85 ARG A O 1
ATOM 655 N N . VAL A 1 86 ? -4.555 -10.657 10.177 1.00 96.38 86 VAL A N 1
ATOM 656 C CA . VAL A 1 86 ? -3.356 -11.178 9.505 1.00 96.38 86 VAL A CA 1
ATOM 657 C C . VAL A 1 86 ? -3.600 -11.270 8.005 1.00 96.38 86 VAL A C 1
ATOM 659 O O . VAL A 1 86 ? -2.749 -10.828 7.237 1.00 96.38 86 VAL A O 1
ATOM 662 N N . LYS A 1 87 ? -4.774 -11.748 7.573 1.00 98.06 87 LYS A N 1
ATOM 663 C CA . LYS A 1 87 ? -5.059 -11.893 6.143 1.00 98.06 87 LYS A CA 1
ATOM 664 C C . LYS A 1 87 ? -5.093 -10.560 5.396 1.00 98.06 87 LYS A C 1
ATOM 666 O O . LYS A 1 87 ? -4.546 -10.459 4.302 1.00 98.06 87 LYS A O 1
ATOM 671 N N . ALA A 1 88 ? -5.663 -9.520 6.001 1.00 98.25 88 ALA A N 1
ATOM 672 C CA . ALA A 1 88 ? -5.666 -8.179 5.422 1.00 98.25 88 ALA A CA 1
ATOM 673 C C . ALA A 1 88 ? -4.236 -7.643 5.222 1.00 98.25 88 ALA A C 1
ATOM 675 O O . ALA A 1 88 ? -3.937 -7.051 4.185 1.00 98.25 88 ALA A O 1
ATOM 676 N N . ARG A 1 89 ? -3.333 -7.895 6.180 1.00 98.19 89 ARG A N 1
ATOM 677 C CA . ARG A 1 89 ? -1.914 -7.529 6.057 1.00 98.19 89 ARG A CA 1
ATOM 678 C C . ARG A 1 89 ? -1.182 -8.344 5.008 1.00 98.19 89 ARG A C 1
ATOM 680 O O . ARG A 1 89 ? -0.424 -7.765 4.246 1.00 98.19 89 ARG A O 1
ATOM 687 N N . ASP A 1 90 ? -1.418 -9.650 4.965 1.00 98.25 90 ASP A N 1
ATOM 688 C CA . ASP A 1 90 ? -0.830 -10.563 3.982 1.00 98.25 90 ASP A CA 1
ATOM 689 C C . ASP A 1 90 ? -1.147 -10.105 2.548 1.00 98.25 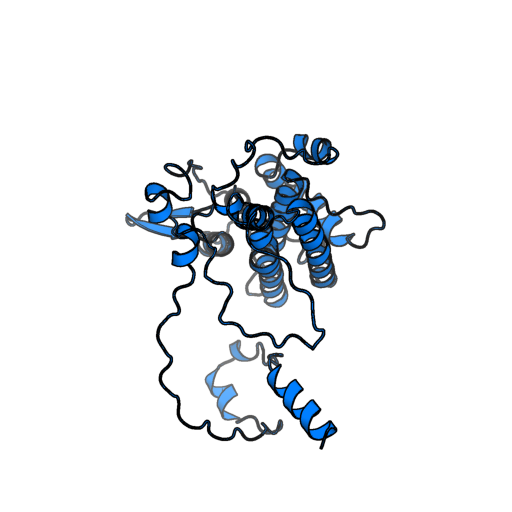90 ASP A C 1
ATOM 691 O O . ASP A 1 90 ? -0.253 -9.894 1.732 1.00 98.25 90 ASP A O 1
ATOM 695 N N . LEU A 1 91 ? -2.418 -9.806 2.270 1.00 98.50 91 LEU A N 1
ATOM 696 C CA . LEU A 1 91 ? -2.862 -9.291 0.972 1.00 98.50 91 LEU A CA 1
ATOM 697 C C . LEU A 1 91 ? -2.291 -7.901 0.652 1.00 98.50 91 LEU A C 1
ATOM 699 O O . LEU A 1 91 ? -1.862 -7.648 -0.477 1.00 98.50 91 LEU A O 1
ATOM 703 N N . ALA A 1 92 ? -2.269 -6.988 1.628 1.00 98.19 92 ALA A N 1
ATOM 704 C CA . ALA A 1 92 ? -1.688 -5.660 1.445 1.00 98.19 92 ALA A CA 1
ATOM 705 C C . ALA A 1 92 ? -0.172 -5.732 1.184 1.00 98.19 92 ALA A C 1
ATOM 707 O O . ALA A 1 92 ? 0.334 -5.039 0.299 1.00 98.19 92 ALA A O 1
ATOM 708 N N . ALA A 1 93 ? 0.539 -6.597 1.911 1.00 97.94 93 ALA A N 1
ATOM 709 C CA . ALA A 1 93 ? 1.966 -6.844 1.750 1.00 97.94 93 ALA A CA 1
ATOM 710 C C . ALA A 1 93 ? 2.274 -7.497 0.402 1.00 97.94 93 ALA A C 1
ATOM 712 O O . ALA A 1 93 ? 3.200 -7.056 -0.269 1.00 97.94 93 ALA A O 1
ATOM 713 N N . PHE A 1 94 ? 1.471 -8.463 -0.052 1.00 98.25 94 PHE A N 1
ATOM 714 C CA . PHE A 1 94 ? 1.618 -9.044 -1.386 1.00 98.25 94 PHE A CA 1
ATOM 715 C C . PHE A 1 94 ? 1.578 -7.961 -2.472 1.00 98.25 94 PHE A C 1
ATOM 717 O O . PHE A 1 94 ? 2.459 -7.890 -3.327 1.00 98.25 94 PHE A O 1
ATOM 724 N N . ILE A 1 95 ? 0.610 -7.041 -2.414 1.00 97.00 95 ILE A N 1
ATOM 725 C CA . ILE A 1 95 ? 0.562 -5.920 -3.360 1.00 97.00 95 ILE A CA 1
ATOM 726 C C . ILE A 1 95 ? 1.789 -5.008 -3.212 1.00 97.00 95 ILE A C 1
ATOM 728 O O . ILE A 1 95 ? 2.417 -4.652 -4.215 1.00 97.00 95 ILE A O 1
ATOM 732 N N . ALA A 1 96 ? 2.140 -4.633 -1.982 1.00 95.56 96 ALA A N 1
ATOM 733 C CA . ALA A 1 96 ? 3.217 -3.689 -1.695 1.00 95.56 96 ALA A CA 1
ATOM 734 C C . ALA A 1 96 ? 4.621 -4.225 -2.022 1.00 95.56 96 ALA A C 1
ATOM 736 O O . ALA A 1 96 ? 5.493 -3.440 -2.385 1.00 95.56 96 ALA A O 1
ATOM 737 N N . CYS A 1 97 ? 4.839 -5.533 -1.907 1.00 96.06 97 CYS A N 1
ATOM 738 C CA . CYS A 1 97 ? 6.143 -6.176 -2.060 1.00 96.06 97 CYS A CA 1
ATOM 739 C C . CYS A 1 97 ? 6.292 -6.863 -3.422 1.00 96.06 97 CYS A C 1
ATOM 741 O O . CYS A 1 97 ? 7.324 -6.715 -4.075 1.00 96.06 97 CYS A O 1
ATOM 743 N N . ASP A 1 98 ? 5.257 -7.566 -3.887 1.00 96.12 98 ASP A N 1
ATOM 744 C CA . ASP A 1 98 ? 5.363 -8.470 -5.040 1.00 96.12 98 ASP A CA 1
ATOM 745 C C . ASP A 1 98 ? 4.763 -7.912 -6.332 1.00 96.12 98 ASP A C 1
ATOM 747 O O . ASP A 1 98 ? 4.943 -8.506 -7.401 1.00 96.12 98 ASP A O 1
ATOM 751 N N . VAL A 1 99 ? 4.039 -6.791 -6.255 1.00 94.25 99 VAL A N 1
ATOM 752 C CA . VAL A 1 99 ? 3.326 -6.213 -7.403 1.00 94.25 99 VAL A CA 1
ATOM 753 C C . VAL A 1 99 ? 3.780 -4.787 -7.671 1.00 94.25 99 VAL A C 1
ATOM 755 O O . VAL A 1 99 ? 4.425 -4.510 -8.684 1.00 94.25 99 VAL A O 1
ATOM 758 N N . GLN A 1 100 ? 3.461 -3.870 -6.762 1.00 92.06 100 GLN A N 1
ATOM 759 C CA . GLN A 1 100 ? 3.638 -2.439 -6.964 1.00 92.06 100 GLN A CA 1
ATOM 760 C C . GLN A 1 100 ? 5.091 -2.033 -7.285 1.00 92.06 100 GLN A C 1
ATOM 762 O O . GLN A 1 100 ? 5.264 -1.236 -8.217 1.00 92.06 100 GLN A O 1
ATOM 767 N N . PRO A 1 101 ? 6.138 -2.576 -6.626 1.00 92.06 101 PRO A N 1
ATOM 768 C CA . PRO A 1 101 ? 7.514 -2.153 -6.883 1.00 92.06 101 PRO A CA 1
ATOM 769 C C . PRO A 1 101 ? 7.946 -2.389 -8.334 1.00 92.06 101 PRO A C 1
ATOM 771 O O . PRO A 1 101 ? 8.610 -1.538 -8.932 1.00 92.06 101 PRO A O 1
ATOM 774 N N . PHE A 1 102 ? 7.502 -3.498 -8.929 1.00 92.88 102 PHE A N 1
ATOM 775 C CA . PHE A 1 102 ? 7.827 -3.897 -10.301 1.00 92.88 102 PHE A CA 1
ATOM 776 C C . PHE A 1 102 ? 7.020 -3.144 -11.364 1.00 92.88 102 PHE A C 1
ATOM 778 O O . PHE A 1 102 ? 7.459 -3.029 -12.505 1.00 92.88 102 PHE A O 1
ATOM 785 N N . LEU A 1 103 ? 5.859 -2.603 -10.990 1.00 89.81 103 LEU A N 1
ATOM 786 C CA . LEU A 1 103 ? 5.036 -1.748 -11.851 1.00 89.81 103 LEU A CA 1
ATOM 787 C C . LEU A 1 103 ? 5.394 -0.260 -11.722 1.00 89.81 103 LEU A C 1
ATOM 789 O O . LEU A 1 103 ? 4.775 0.596 -12.358 1.00 89.81 103 LEU A O 1
ATOM 793 N N . SER A 1 104 ? 6.382 0.078 -10.891 1.00 87.88 104 SER A N 1
ATOM 794 C CA . SER A 1 104 ? 6.840 1.453 -10.736 1.00 87.88 104 SER A CA 1
ATOM 795 C C . SER A 1 104 ? 7.517 1.961 -12.011 1.00 87.88 104 SER A C 1
ATOM 797 O O . SER A 1 104 ? 8.240 1.231 -12.687 1.00 87.88 104 SER A O 1
ATOM 799 N N . LYS A 1 105 ? 7.360 3.259 -12.305 1.00 84.62 105 LYS A N 1
ATOM 800 C CA . LYS A 1 105 ? 8.038 3.904 -13.445 1.00 84.62 105 LYS A CA 1
ATOM 801 C C . LYS A 1 105 ? 9.547 3.669 -13.434 1.00 84.62 105 LYS A C 1
ATOM 803 O O . LYS A 1 105 ? 10.128 3.473 -14.487 1.00 84.62 105 LYS A O 1
ATOM 808 N N . ARG A 1 106 ? 10.163 3.656 -12.246 1.00 87.31 106 ARG A N 1
ATOM 809 C CA . ARG A 1 106 ? 11.599 3.405 -12.079 1.00 87.31 106 ARG A CA 1
ATOM 810 C C . ARG A 1 106 ? 11.992 2.053 -12.673 1.00 87.31 106 ARG A C 1
ATOM 812 O O . ARG A 1 106 ? 12.916 2.003 -13.473 1.00 87.31 106 ARG A O 1
ATOM 819 N N . ILE A 1 107 ? 11.280 0.987 -12.305 1.00 91.50 107 ILE A N 1
ATOM 820 C CA . ILE A 1 107 ? 11.563 -0.357 -12.819 1.00 91.50 107 ILE A CA 1
ATOM 821 C C . ILE A 1 107 ? 11.182 -0.464 -14.295 1.00 91.50 107 ILE A C 1
ATOM 823 O O . ILE A 1 107 ? 11.982 -0.944 -15.090 1.00 91.50 107 ILE A O 1
ATOM 827 N N . LEU A 1 108 ? 10.014 0.042 -14.696 1.00 90.50 108 LEU A N 1
ATOM 828 C CA . LEU A 1 108 ? 9.584 -0.020 -16.096 1.00 90.50 108 LEU A CA 1
ATOM 829 C C . LEU A 1 108 ? 10.565 0.703 -17.036 1.00 90.50 108 LEU A C 1
ATOM 831 O O . LEU A 1 108 ? 10.912 0.154 -18.075 1.00 90.50 108 LEU A O 1
ATOM 835 N N . SER A 1 109 ? 11.095 1.866 -16.650 1.00 89.81 109 SER A N 1
ATOM 836 C CA . SER A 1 109 ? 12.131 2.565 -17.422 1.00 89.81 109 SER A CA 1
ATOM 837 C C . SER A 1 109 ? 13.467 1.813 -17.458 1.00 89.81 109 SER A C 1
ATOM 839 O O . SER A 1 109 ? 14.171 1.885 -18.461 1.00 89.81 109 SER A O 1
ATOM 841 N N . GLN A 1 110 ? 13.826 1.065 -16.408 1.00 94.00 110 GLN A N 1
ATOM 842 C CA . GLN A 1 110 ? 15.005 0.188 -16.445 1.00 94.00 110 GLN A CA 1
ATOM 843 C C . GLN A 1 110 ? 14.823 -0.965 -17.440 1.00 94.00 110 GLN A C 1
ATOM 845 O O . GLN A 1 110 ? 15.746 -1.261 -18.194 1.00 94.00 110 GLN A O 1
ATOM 850 N N . ILE A 1 111 ? 13.631 -1.569 -17.495 1.00 94.75 111 ILE A N 1
ATOM 851 C CA . ILE A 1 111 ? 13.296 -2.611 -18.480 1.00 94.75 111 ILE A CA 1
ATOM 852 C C . ILE A 1 111 ? 13.453 -2.078 -19.915 1.00 94.75 111 ILE A C 1
ATOM 854 O O . ILE A 1 111 ? 14.078 -2.740 -20.743 1.00 94.75 111 ILE A O 1
ATOM 858 N N . GLU A 1 112 ? 12.981 -0.858 -20.194 1.00 92.88 112 GLU A N 1
ATOM 859 C CA . GLU A 1 112 ? 13.197 -0.200 -21.498 1.00 92.88 112 GLU A CA 1
ATOM 860 C C . GLU A 1 112 ? 14.683 0.046 -21.782 1.00 92.88 112 GLU A C 1
ATOM 862 O O . GLU A 1 112 ? 15.139 -0.153 -22.907 1.00 92.88 112 GLU A O 1
ATOM 867 N N . GLY A 1 113 ? 15.455 0.435 -20.762 1.00 94.88 113 GLY A N 1
ATOM 868 C CA . GLY A 1 113 ? 16.904 0.621 -20.862 1.00 94.88 113 GLY A CA 1
ATOM 869 C C . GLY A 1 113 ? 17.661 -0.652 -21.255 1.00 94.88 113 GLY A C 1
ATOM 870 O O . GLY A 1 113 ? 18.674 -0.570 -21.945 1.00 94.88 113 GLY A O 1
ATOM 871 N N . PHE A 1 114 ? 17.139 -1.828 -20.896 1.00 96.19 114 PHE A N 1
ATOM 872 C CA . PHE A 1 114 ? 17.654 -3.129 -21.341 1.00 96.19 114 PHE A CA 1
ATOM 873 C C . PHE A 1 114 ? 17.141 -3.559 -22.728 1.00 96.19 114 PHE A C 1
ATOM 875 O O . PHE A 1 114 ? 17.347 -4.700 -23.144 1.00 96.19 114 PHE A O 1
ATOM 882 N N . GLY A 1 115 ? 16.451 -2.672 -23.451 1.00 94.44 115 GLY A N 1
ATOM 883 C CA . GLY A 1 115 ? 15.884 -2.955 -24.770 1.00 94.44 115 GLY A CA 1
ATOM 884 C C . GLY A 1 115 ? 14.682 -3.901 -24.738 1.00 94.44 115 GLY A C 1
ATOM 885 O O . GLY A 1 115 ? 14.332 -4.470 -25.770 1.00 94.44 115 GLY A O 1
ATOM 886 N N . GLN A 1 116 ? 14.066 -4.096 -23.569 1.00 96.31 116 GLN A N 1
ATOM 887 C CA . GLN A 1 116 ? 12.890 -4.945 -23.396 1.00 96.31 116 GLN A CA 1
ATOM 888 C C . GLN A 1 116 ? 11.602 -4.113 -23.410 1.00 96.31 116 GLN A C 1
ATOM 890 O O . GLN A 1 116 ? 11.594 -2.922 -23.103 1.00 96.31 116 GLN A O 1
ATOM 895 N N . ASP A 1 117 ? 10.485 -4.758 -23.742 1.00 92.69 117 ASP A N 1
ATOM 896 C CA . ASP A 1 117 ? 9.170 -4.117 -23.750 1.00 92.69 117 ASP A CA 1
ATOM 897 C C . ASP A 1 117 ? 8.599 -4.039 -22.320 1.00 92.69 117 ASP A C 1
ATOM 899 O O . ASP A 1 117 ? 8.085 -5.020 -21.769 1.00 92.69 117 ASP A O 1
ATOM 903 N N . SER A 1 118 ? 8.689 -2.852 -21.714 1.00 90.81 118 SER A N 1
ATOM 904 C CA . SER A 1 118 ? 8.171 -2.563 -20.370 1.00 90.81 118 SER A CA 1
ATOM 905 C C . SER A 1 118 ? 6.662 -2.753 -20.251 1.00 90.81 118 SER A C 1
ATOM 907 O O . SER A 1 118 ? 6.170 -3.158 -19.195 1.00 90.81 118 SER A O 1
ATOM 909 N N . PHE A 1 119 ? 5.917 -2.513 -21.330 1.00 89.31 119 PHE A N 1
ATOM 910 C CA . PHE A 1 119 ? 4.473 -2.672 -21.359 1.00 89.31 119 PHE A CA 1
ATOM 911 C C . PHE A 1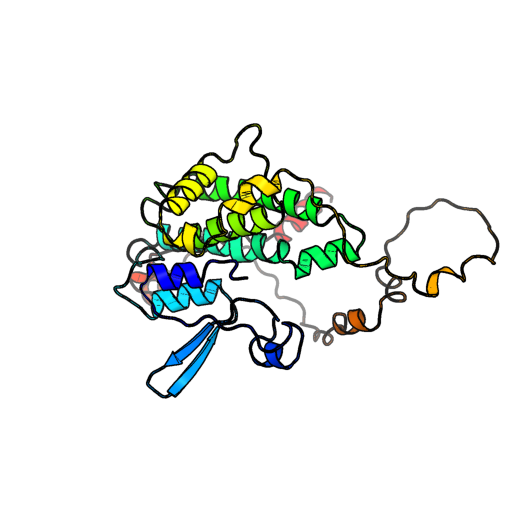 119 ? 4.091 -4.152 -21.337 1.00 89.31 119 PHE A C 1
ATOM 913 O O . PHE A 1 119 ? 3.246 -4.566 -20.537 1.00 89.31 119 PHE A O 1
ATOM 920 N N . LEU A 1 120 ? 4.733 -4.974 -22.172 1.00 88.50 120 LEU A N 1
ATOM 921 C CA . LEU A 1 120 ? 4.537 -6.424 -22.152 1.00 88.50 120 LEU A CA 1
ATOM 922 C C . LEU A 1 120 ? 4.968 -7.027 -20.813 1.00 88.50 120 LEU A C 1
ATOM 924 O O . LEU A 1 120 ? 4.222 -7.844 -20.265 1.00 88.50 120 LEU A O 1
ATOM 928 N N . PHE A 1 121 ? 6.102 -6.587 -20.259 1.00 91.75 121 PHE A N 1
ATOM 929 C CA . PHE A 1 121 ? 6.562 -6.992 -18.930 1.00 91.75 121 PHE A CA 1
ATOM 930 C 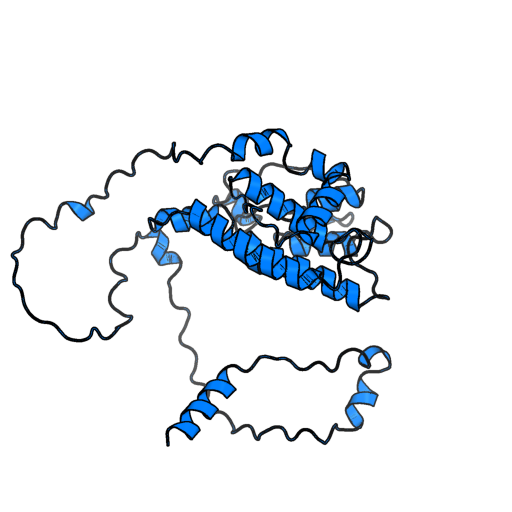C . PHE A 1 121 ? 5.521 -6.663 -17.853 1.00 91.75 121 PHE A C 1
ATOM 932 O O . PHE A 1 121 ? 5.037 -7.563 -17.163 1.00 91.75 121 PHE A O 1
ATOM 939 N N . GLY A 1 122 ? 5.116 -5.393 -17.753 1.00 91.19 122 GLY A N 1
ATOM 940 C CA . GLY A 1 122 ? 4.165 -4.929 -16.745 1.00 91.19 122 GLY A CA 1
ATOM 941 C C . GLY A 1 122 ? 2.809 -5.621 -16.861 1.00 91.19 122 GLY A C 1
ATOM 942 O O . GLY A 1 122 ? 2.229 -6.025 -15.854 1.00 91.19 122 GLY A O 1
ATOM 943 N N . ARG A 1 123 ? 2.316 -5.839 -18.087 1.00 86.94 123 ARG A N 1
ATOM 944 C CA . ARG A 1 123 ? 1.039 -6.526 -18.321 1.00 86.94 123 ARG A CA 1
ATOM 945 C C . ARG A 1 123 ? 1.105 -7.998 -17.919 1.00 86.94 123 ARG A C 1
ATOM 947 O O . ARG A 1 123 ? 0.160 -8.504 -17.317 1.00 86.94 123 ARG A O 1
ATOM 954 N N . SER A 1 124 ? 2.199 -8.681 -18.256 1.00 87.75 124 SER A N 1
ATOM 955 C CA . SER A 1 124 ? 2.411 -10.087 -17.899 1.00 87.75 124 SER A CA 1
ATOM 956 C C . SER A 1 124 ? 2.534 -10.269 -16.386 1.00 87.75 124 SER A C 1
ATOM 958 O O . SER A 1 124 ? 1.894 -11.152 -15.814 1.00 87.75 124 SER A O 1
ATOM 960 N N . LEU A 1 125 ? 3.311 -9.402 -15.728 1.00 91.06 125 LEU A N 1
ATOM 961 C CA . LEU A 1 125 ? 3.467 -9.406 -14.277 1.00 91.06 125 LEU A CA 1
ATOM 962 C C . LEU A 1 125 ? 2.132 -9.138 -13.575 1.00 91.06 125 LEU A C 1
ATOM 964 O O . LEU A 1 125 ? 1.744 -9.897 -12.695 1.00 91.06 125 LEU A O 1
ATOM 968 N N . LEU A 1 126 ? 1.403 -8.095 -13.978 1.00 89.25 126 LEU A N 1
ATOM 969 C CA . LEU A 1 126 ? 0.120 -7.777 -13.359 1.00 89.25 126 LEU A CA 1
ATOM 970 C C . LEU A 1 126 ? -0.869 -8.940 -13.508 1.00 89.25 126 LEU A C 1
ATOM 972 O O . LEU A 1 126 ? -1.481 -9.340 -12.526 1.00 89.25 126 LEU A O 1
ATOM 976 N N . GLY A 1 127 ? -0.991 -9.529 -14.702 1.00 86.06 127 GLY A N 1
ATOM 977 C CA . GLY A 1 127 ? -1.887 -10.668 -14.923 1.00 86.06 127 GLY A CA 1
ATOM 978 C C . GLY A 1 127 ? -1.538 -11.891 -14.065 1.00 86.06 127 GLY A C 1
ATOM 979 O O . GLY A 1 127 ? -2.428 -12.500 -13.469 1.00 86.06 127 GLY A O 1
ATOM 980 N N . SER A 1 128 ? -0.250 -12.238 -13.955 1.00 88.94 128 SER A N 1
ATOM 981 C CA . SER A 1 128 ? 0.181 -13.374 -13.129 1.00 88.94 128 SER A CA 1
ATOM 982 C C . SER A 1 128 ? -0.035 -13.114 -11.638 1.00 88.94 128 SER A C 1
ATOM 984 O O . SER A 1 128 ? -0.520 -13.992 -10.928 1.00 88.94 128 SER A O 1
ATOM 986 N N . LYS A 1 129 ? 0.238 -11.894 -11.165 1.00 93.00 129 LYS A N 1
ATOM 987 C CA . LYS A 1 129 ? 0.061 -11.522 -9.758 1.00 93.00 129 LYS A CA 1
ATOM 988 C C . LYS A 1 129 ? -1.401 -11.366 -9.354 1.00 93.00 129 LYS A C 1
ATOM 990 O O . LYS A 1 129 ? -1.749 -11.764 -8.251 1.00 93.00 129 LYS A O 1
ATOM 995 N N . MET A 1 130 ? -2.269 -10.868 -10.236 1.00 90.88 130 MET A N 1
ATOM 996 C CA . MET A 1 130 ? -3.712 -10.829 -9.965 1.00 90.88 130 MET A CA 1
ATOM 997 C C . MET A 1 130 ? -4.316 -12.235 -9.872 1.00 90.88 130 MET A C 1
ATOM 999 O O . MET A 1 130 ? -5.264 -12.426 -9.126 1.00 90.88 130 MET A O 1
ATOM 1003 N N . ARG A 1 131 ? -3.742 -13.243 -10.546 1.00 88.88 131 ARG A N 1
ATOM 1004 C CA . ARG A 1 131 ? -4.156 -14.645 -10.342 1.00 88.88 131 ARG A CA 1
ATOM 1005 C C . ARG A 1 131 ? -3.830 -15.134 -8.945 1.00 88.88 131 ARG A C 1
ATOM 1007 O O . ARG A 1 131 ? -4.702 -15.673 -8.287 1.00 88.88 131 ARG A O 1
ATOM 1014 N N . VAL A 1 132 ? -2.612 -14.875 -8.486 1.00 93.25 132 VAL A N 1
ATOM 1015 C CA . VAL A 1 132 ? -2.223 -15.229 -7.120 1.00 93.25 132 VAL A CA 1
ATOM 1016 C C . VAL A 1 132 ? -3.092 -14.491 -6.099 1.00 93.25 132 VAL A C 1
ATOM 1018 O O . VAL A 1 132 ? -3.547 -15.107 -5.146 1.00 93.25 132 VAL A O 1
ATOM 1021 N N . TYR A 1 133 ? -3.373 -13.200 -6.309 1.00 94.94 133 TYR A N 1
ATOM 1022 C CA . TYR A 1 133 ? -4.245 -12.449 -5.406 1.00 94.94 133 TYR A CA 1
ATOM 1023 C C . TYR A 1 133 ? -5.667 -13.028 -5.366 1.00 94.94 133 TYR A C 1
ATOM 1025 O O . TYR A 1 133 ? -6.207 -13.168 -4.277 1.00 94.94 133 TYR A O 1
ATOM 1033 N N . GLU A 1 134 ? -6.248 -13.401 -6.515 1.00 92.06 134 GLU A N 1
ATOM 1034 C CA . GLU A 1 134 ? -7.564 -14.060 -6.591 1.00 92.06 134 GLU A CA 1
ATOM 1035 C C . GLU A 1 134 ? -7.584 -15.346 -5.746 1.00 92.06 134 GLU A C 1
ATOM 1037 O O . GLU A 1 134 ? -8.451 -15.496 -4.886 1.00 92.06 134 GLU A O 1
ATOM 1042 N N . ASP A 1 135 ? -6.583 -16.216 -5.918 1.00 93.50 135 ASP A N 1
ATOM 1043 C CA . ASP A 1 135 ? -6.449 -17.461 -5.150 1.00 93.50 135 ASP A CA 1
ATOM 1044 C C . ASP A 1 135 ? -6.289 -17.169 -3.643 1.00 93.50 135 ASP A C 1
ATOM 1046 O O . ASP A 1 135 ? -6.868 -17.839 -2.787 1.00 93.50 135 ASP A O 1
ATOM 1050 N N . MET A 1 136 ? -5.528 -16.125 -3.292 1.00 94.81 136 MET A N 1
ATOM 1051 C CA . MET A 1 136 ? -5.325 -15.715 -1.901 1.00 94.81 136 MET A CA 1
ATOM 1052 C C . MET A 1 136 ? -6.604 -15.203 -1.235 1.00 94.81 136 MET A C 1
ATOM 1054 O O . MET A 1 136 ? -6.693 -15.300 -0.010 1.00 94.81 136 MET A O 1
ATOM 1058 N N . VAL A 1 137 ? -7.553 -14.628 -1.980 1.00 95.12 137 VAL A N 1
ATOM 1059 C CA . VAL A 1 137 ? -8.793 -14.066 -1.418 1.00 95.12 137 VAL A CA 1
ATOM 1060 C C . VAL A 1 137 ? -9.990 -15.008 -1.488 1.00 95.12 137 VAL A C 1
ATOM 1062 O O . VAL A 1 137 ? -10.979 -14.742 -0.811 1.00 95.12 137 VAL A O 1
ATOM 1065 N N . GLU A 1 138 ? -9.915 -16.106 -2.244 1.00 92.44 138 GLU A N 1
ATOM 1066 C CA . GLU A 1 138 ? -11.046 -17.002 -2.537 1.00 92.44 138 GLU A CA 1
ATOM 1067 C C . GLU A 1 138 ? -11.867 -17.393 -1.296 1.00 92.44 138 GLU A C 1
ATOM 1069 O O . GLU A 1 138 ? -13.090 -17.264 -1.293 1.00 92.44 138 GLU A O 1
ATOM 1074 N N . ASN A 1 139 ? -11.192 -17.781 -0.211 1.00 92.31 139 ASN A N 1
ATOM 1075 C CA . ASN A 1 139 ? -11.831 -18.242 1.029 1.00 92.31 139 ASN A CA 1
ATOM 1076 C C . ASN A 1 139 ? -11.990 -17.151 2.103 1.00 92.31 139 ASN A C 1
ATOM 1078 O O . ASN A 1 139 ? -12.385 -17.444 3.231 1.00 92.31 139 ASN A O 1
ATOM 1082 N N . HIS A 1 140 ? -11.650 -15.903 1.782 1.00 94.69 140 HIS A N 1
ATOM 1083 C CA . HIS A 1 140 ? -11.633 -14.793 2.739 1.00 94.69 140 HIS A CA 1
ATOM 1084 C C . HIS A 1 140 ? -12.505 -13.612 2.311 1.00 94.69 140 HIS A C 1
ATOM 1086 O O . HIS A 1 140 ? -12.956 -12.845 3.163 1.00 94.69 140 HIS A O 1
ATOM 1092 N N . ALA A 1 141 ? -12.746 -13.455 1.011 1.00 95.31 141 ALA A N 1
ATOM 1093 C CA . ALA A 1 141 ? -13.484 -12.328 0.478 1.00 95.31 141 ALA A CA 1
ATOM 1094 C C . ALA A 1 141 ? -14.986 -12.436 0.776 1.00 95.31 141 ALA A C 1
ATOM 1096 O O . ALA A 1 141 ? -15.637 -13.406 0.392 1.00 95.31 141 ALA A O 1
ATOM 1097 N N . GLY A 1 142 ? -15.545 -11.390 1.383 1.00 95.19 142 GLY A N 1
ATOM 1098 C CA . GLY A 1 142 ? -16.984 -11.131 1.422 1.00 95.19 142 GLY A CA 1
ATOM 1099 C C . GLY A 1 142 ? -17.321 -10.043 0.408 1.00 95.19 142 GLY A C 1
ATOM 1100 O O . GLY A 1 142 ? -16.997 -10.149 -0.780 1.00 95.19 142 GLY A O 1
ATOM 1101 N N . ARG A 1 143 ? -17.921 -8.946 0.863 1.00 95.75 143 ARG A N 1
ATOM 1102 C CA . ARG A 1 143 ? -18.063 -7.727 0.058 1.00 95.75 143 ARG A CA 1
ATOM 1103 C C . ARG A 1 143 ? -16.710 -7.161 -0.393 1.00 95.75 143 ARG A C 1
ATOM 1105 O O . ARG A 1 143 ? -16.596 -6.704 -1.530 1.00 95.75 143 ARG A O 1
ATOM 1112 N N . PHE A 1 144 ? -15.705 -7.233 0.475 1.00 97.94 144 PHE A N 1
ATOM 1113 C CA . PHE A 1 144 ? -14.341 -6.753 0.255 1.00 97.94 144 PHE A CA 1
ATOM 1114 C C . PHE A 1 144 ? -13.339 -7.920 0.307 1.00 97.94 144 PHE A C 1
ATOM 1116 O O . PHE A 1 144 ? -13.732 -9.087 0.325 1.00 97.94 144 PHE A O 1
ATOM 1123 N N . SER A 1 145 ? -12.039 -7.625 0.291 1.00 97.50 145 SER A N 1
ATOM 1124 C CA . SER A 1 145 ? -10.958 -8.622 0.253 1.00 97.50 145 SER A CA 1
ATOM 1125 C C . SER A 1 145 ? -10.929 -9.526 1.485 1.00 97.50 145 SER A C 1
ATOM 1127 O O . SER A 1 145 ? -10.475 -10.665 1.395 1.00 97.50 145 SER A O 1
ATOM 1129 N N . VAL A 1 146 ? -11.420 -9.033 2.627 1.00 97.62 146 VAL A N 1
ATOM 1130 C CA . VAL A 1 146 ? -11.542 -9.796 3.874 1.00 97.62 146 VAL A CA 1
ATOM 1131 C C . VAL A 1 146 ? -12.888 -9.485 4.527 1.00 97.62 146 VAL A C 1
ATOM 1133 O O . VAL A 1 146 ? -13.056 -8.445 5.158 1.00 97.62 146 VAL A O 1
ATOM 1136 N N . GLY A 1 147 ? -13.855 -10.390 4.370 1.00 96.25 147 GLY A N 1
ATOM 1137 C CA . GLY A 1 147 ? -15.217 -10.205 4.873 1.00 96.25 147 GLY A CA 1
ATOM 1138 C C . GLY A 1 147 ? -15.945 -9.016 4.233 1.00 96.25 147 GLY A C 1
ATOM 1139 O O . GLY A 1 147 ? -15.755 -8.708 3.053 1.00 96.25 147 GLY A O 1
ATOM 1140 N N . ASP A 1 148 ? -16.808 -8.363 5.015 1.00 96.69 148 ASP A N 1
ATOM 1141 C CA . ASP A 1 148 ? -17.723 -7.321 4.529 1.00 96.69 148 ASP A CA 1
ATOM 1142 C C . ASP A 1 148 ? -17.312 -5.885 4.893 1.00 96.69 148 ASP A C 1
ATOM 1144 O O . ASP A 1 148 ? -17.985 -4.929 4.495 1.00 96.69 148 ASP A O 1
ATOM 1148 N N . GLU A 1 149 ? -16.192 -5.715 5.602 1.00 95.69 149 GLU A N 1
ATOM 1149 C CA . GLU A 1 149 ? -15.624 -4.411 5.961 1.00 95.69 149 GLU A CA 1
ATOM 1150 C C . GLU A 1 149 ? -14.423 -4.058 5.074 1.00 95.69 149 GLU A C 1
ATOM 1152 O O . GLU A 1 149 ? -13.614 -4.914 4.721 1.00 95.69 149 GLU A O 1
ATOM 1157 N N . LEU A 1 150 ? -14.303 -2.777 4.713 1.00 97.00 150 LEU A N 1
ATOM 1158 C CA . LEU A 1 150 ? -13.175 -2.278 3.928 1.00 97.00 150 LEU A CA 1
ATOM 1159 C C . LEU A 1 150 ? -11.879 -2.383 4.743 1.00 97.00 150 LEU A C 1
ATOM 1161 O O . LEU A 1 150 ? -11.842 -1.986 5.908 1.00 97.00 150 LEU A O 1
ATOM 1165 N N . SER A 1 151 ? -10.798 -2.836 4.112 1.00 97.75 151 SER A N 1
ATOM 1166 C CA . SER A 1 151 ? -9.501 -3.014 4.761 1.00 97.75 151 SER A CA 1
ATOM 1167 C C . SER A 1 151 ? -8.333 -2.418 3.964 1.00 97.75 151 SER A C 1
ATOM 1169 O O . SER A 1 151 ? -8.467 -2.023 2.804 1.00 97.75 151 SER A O 1
ATOM 1171 N N . ILE A 1 152 ? -7.140 -2.398 4.564 1.00 97.75 152 ILE A N 1
ATOM 1172 C CA . ILE A 1 152 ? -5.883 -2.043 3.886 1.00 97.75 152 ILE A CA 1
ATOM 1173 C C . ILE A 1 152 ? -5.608 -2.906 2.645 1.00 97.75 152 ILE A C 1
ATOM 1175 O O . ILE A 1 152 ? -4.954 -2.433 1.717 1.00 97.75 152 ILE A O 1
ATOM 1179 N N . ALA A 1 153 ? -6.127 -4.139 2.592 1.00 98.12 153 ALA A N 1
ATOM 1180 C CA . ALA A 1 153 ? -5.987 -5.006 1.426 1.00 98.12 153 ALA A CA 1
ATOM 1181 C C . ALA A 1 153 ? -6.696 -4.405 0.205 1.00 98.12 153 ALA A C 1
ATOM 1183 O O . ALA A 1 153 ? -6.114 -4.351 -0.879 1.00 98.12 153 ALA A O 1
ATOM 1184 N N . ASP A 1 154 ? -7.911 -3.891 0.405 1.00 97.75 154 ASP A N 1
ATOM 1185 C CA . ASP A 1 154 ? -8.734 -3.273 -0.634 1.00 97.75 154 ASP A CA 1
ATOM 1186 C C . ASP A 1 154 ? -8.126 -1.965 -1.124 1.00 97.75 154 ASP A C 1
ATOM 1188 O O . ASP A 1 154 ? -8.046 -1.722 -2.328 1.00 97.75 154 ASP A O 1
ATOM 1192 N N . ILE A 1 155 ? -7.645 -1.143 -0.185 1.00 96.50 155 ILE A N 1
ATOM 1193 C CA . ILE A 1 155 ? -6.981 0.123 -0.501 1.00 96.50 155 ILE A CA 1
ATOM 1194 C C . ILE A 1 155 ? -5.787 -0.145 -1.422 1.00 96.50 155 ILE A C 1
ATOM 1196 O O . ILE A 1 155 ? -5.745 0.402 -2.523 1.00 96.50 155 ILE A O 1
ATOM 1200 N N . CYS A 1 156 ? -4.874 -1.040 -1.026 1.00 96.44 156 CYS A N 1
ATOM 1201 C CA . CYS A 1 156 ? -3.696 -1.392 -1.820 1.00 96.44 156 CYS A CA 1
ATOM 1202 C C . CYS A 1 156 ? -4.058 -2.000 -3.185 1.00 96.44 156 CYS A C 1
ATOM 1204 O O . CYS A 1 156 ? -3.450 -1.642 -4.202 1.00 96.44 156 CYS A O 1
ATOM 1206 N N . LEU A 1 157 ? -5.033 -2.917 -3.226 1.00 94.94 157 LEU A N 1
ATOM 1207 C CA . LEU A 1 157 ? -5.477 -3.574 -4.456 1.00 94.94 157 LEU A CA 1
ATOM 1208 C C . LEU A 1 157 ? -6.010 -2.551 -5.462 1.00 94.94 157 LEU A C 1
ATOM 1210 O O . LEU A 1 157 ? -5.534 -2.478 -6.597 1.00 94.94 157 LEU A O 1
ATOM 1214 N N . VAL A 1 158 ? -6.986 -1.745 -5.045 1.00 92.12 158 VAL A N 1
ATOM 1215 C CA . VAL A 1 158 ? -7.706 -0.828 -5.933 1.00 92.12 158 VAL A CA 1
ATOM 1216 C C . VAL A 1 158 ? -6.780 0.263 -6.442 1.00 92.12 158 VAL A C 1
ATOM 1218 O O . VAL A 1 158 ? -6.774 0.539 -7.643 1.00 92.12 158 VAL A O 1
ATOM 1221 N N . THR A 1 159 ? -5.939 0.847 -5.584 1.00 90.94 159 THR A N 1
ATOM 1222 C CA . THR A 1 159 ? -4.989 1.875 -6.031 1.00 90.94 159 THR A CA 1
ATOM 1223 C C . THR A 1 159 ? -3.986 1.322 -7.033 1.00 90.94 159 THR A C 1
ATOM 1225 O O . THR A 1 159 ? -3.673 1.996 -8.016 1.00 90.94 159 THR A O 1
ATOM 1228 N N . THR A 1 160 ? -3.529 0.082 -6.843 1.00 90.06 160 THR A N 1
ATOM 1229 C CA . THR A 1 160 ? -2.601 -0.581 -7.766 1.00 90.06 160 THR A CA 1
ATOM 1230 C C . THR A 1 160 ? -3.267 -0.882 -9.106 1.00 90.06 160 THR A C 1
ATOM 1232 O O . THR A 1 160 ? -2.701 -0.556 -10.150 1.00 90.06 160 THR A O 1
ATOM 1235 N N . VAL A 1 161 ? -4.488 -1.428 -9.107 1.00 87.38 161 VAL A N 1
ATOM 1236 C CA . VAL A 1 161 ? -5.260 -1.712 -10.332 1.00 87.38 161 VAL A CA 1
ATOM 1237 C C . VAL A 1 161 ? -5.555 -0.429 -11.111 1.00 87.38 161 VAL A C 1
ATOM 1239 O O . VAL A 1 161 ? -5.360 -0.368 -12.331 1.00 87.38 161 VAL A O 1
ATOM 1242 N N . GLN A 1 162 ? -5.974 0.628 -10.419 1.00 83.56 162 GLN A N 1
ATOM 1243 C CA . GLN A 1 162 ? -6.244 1.917 -11.041 1.00 83.56 162 GLN A CA 1
ATOM 1244 C C . GLN A 1 162 ? -4.959 2.578 -11.574 1.00 83.56 162 GLN A C 1
ATOM 1246 O O . GLN A 1 162 ? -4.957 3.128 -12.679 1.00 83.56 162 GLN A O 1
ATOM 1251 N N . ALA A 1 163 ? -3.848 2.507 -10.832 1.00 82.56 163 ALA A N 1
ATOM 1252 C CA . ALA A 1 163 ? -2.553 3.011 -11.283 1.00 82.56 163 ALA A CA 1
ATOM 1253 C C . ALA A 1 163 ? -2.048 2.256 -12.518 1.00 82.56 163 ALA A C 1
ATOM 1255 O O . ALA A 1 163 ? -1.637 2.891 -13.487 1.00 82.56 163 ALA A O 1
ATOM 1256 N N . ALA A 1 164 ? -2.132 0.926 -12.525 1.00 82.50 164 ALA A N 1
ATOM 1257 C CA . ALA A 1 164 ? -1.756 0.105 -13.670 1.00 82.50 164 ALA A CA 1
ATOM 1258 C C . ALA A 1 164 ? -2.599 0.436 -14.912 1.00 82.50 164 ALA A C 1
ATOM 1260 O O . ALA A 1 164 ? -2.059 0.620 -16.006 1.00 82.50 164 ALA A O 1
ATOM 1261 N N . SER A 1 165 ? -3.906 0.638 -14.726 1.00 80.12 165 SER A N 1
ATOM 1262 C CA . SER A 1 165 ? -4.818 1.037 -15.802 1.00 80.12 165 SER A CA 1
ATOM 1263 C C . SER A 1 165 ? -4.418 2.369 -16.457 1.00 80.12 165 SER A C 1
ATOM 1265 O O . SER A 1 165 ? -4.531 2.489 -17.678 1.00 80.12 165 SER A O 1
ATOM 1267 N N . LYS A 1 166 ? -3.872 3.344 -15.701 1.00 71.56 166 LYS A N 1
ATOM 1268 C CA . LYS A 1 166 ? -3.320 4.599 -16.273 1.00 71.56 166 LYS A CA 1
ATOM 1269 C C . LYS A 1 166 ? -2.183 4.356 -17.257 1.00 71.56 166 LYS A C 1
ATOM 1271 O O . LYS A 1 166 ? -2.032 5.113 -18.209 1.00 71.56 166 LYS A O 1
ATOM 1276 N N . PHE A 1 167 ? -1.369 3.334 -17.014 1.00 68.56 167 PHE A N 1
ATOM 1277 C CA . PHE A 1 167 ? -0.232 2.986 -17.865 1.00 68.56 167 PHE A CA 1
ATOM 1278 C C . PHE A 1 167 ? -0.630 2.070 -19.030 1.00 68.56 167 PHE A C 1
ATOM 1280 O O . PHE A 1 167 ? 0.229 1.506 -19.700 1.00 68.56 167 PHE A O 1
ATOM 1287 N N . GLY A 1 168 ? -1.937 1.889 -19.266 1.00 68.94 168 GLY A N 1
ATOM 1288 C CA . GLY A 1 168 ? -2.462 0.964 -20.268 1.00 68.94 168 GLY A CA 1
ATOM 1289 C C . GLY A 1 168 ? -2.238 -0.507 -19.909 1.00 68.94 168 GLY A C 1
ATOM 1290 O O . GLY A 1 168 ? -2.569 -1.384 -20.710 1.00 68.94 168 GLY A O 1
ATOM 1291 N N . LEU A 1 169 ? -1.703 -0.792 -18.715 1.00 71.25 169 LEU A N 1
ATOM 1292 C CA . LEU A 1 169 ? -1.506 -2.141 -18.203 1.00 71.25 169 LEU A CA 1
ATOM 1293 C C . LEU A 1 169 ? -2.870 -2.682 -17.785 1.00 71.25 169 LEU A C 1
ATOM 1295 O O . LEU A 1 169 ? -3.269 -2.652 -16.625 1.00 71.25 169 LEU A O 1
ATOM 1299 N N . THR A 1 170 ? -3.622 -3.131 -18.780 1.00 65.19 170 THR A N 1
ATOM 1300 C CA . THR A 1 170 ? -4.886 -3.823 -18.581 1.00 65.19 170 THR A CA 1
ATOM 1301 C C . THR A 1 170 ? -4.607 -5.316 -18.566 1.00 65.19 170 THR A C 1
ATOM 1303 O O . THR A 1 170 ? -4.063 -5.882 -19.521 1.00 65.19 170 THR A O 1
ATOM 1306 N N . PHE A 1 171 ? -4.996 -5.988 -17.487 1.00 59.97 171 PHE A N 1
ATOM 1307 C CA . PHE A 1 171 ? -5.152 -7.432 -17.537 1.00 59.97 171 PHE A CA 1
ATOM 1308 C C . PHE A 1 171 ? -6.459 -7.684 -18.298 1.00 59.97 171 PHE A C 1
ATOM 1310 O O . PHE A 1 171 ? -7.550 -7.371 -17.829 1.00 59.97 171 PHE A O 1
ATOM 1317 N N . ARG A 1 172 ? -6.367 -8.129 -19.559 1.00 47.47 172 ARG A N 1
ATOM 1318 C CA . ARG A 1 172 ? -7.570 -8.440 -20.341 1.00 47.47 172 ARG A CA 1
ATOM 1319 C C . ARG A 1 172 ? -8.286 -9.616 -19.682 1.00 47.47 172 ARG A C 1
ATOM 1321 O O . ARG A 1 172 ? -7.873 -10.759 -19.854 1.00 47.47 172 ARG A O 1
ATOM 1328 N N . ILE A 1 173 ? -9.410 -9.329 -19.031 1.00 48.53 173 ILE A N 1
ATOM 1329 C CA . ILE A 1 173 ? -10.399 -10.311 -18.584 1.00 48.53 173 ILE A CA 1
ATOM 1330 C C . ILE A 1 173 ? -11.188 -10.829 -19.799 1.00 48.53 173 ILE A C 1
ATOM 1332 O O . ILE A 1 173 ? -12.379 -10.582 -19.965 1.00 48.53 173 ILE A O 1
ATOM 1336 N N . LYS A 1 174 ? -10.531 -11.507 -20.741 1.00 37.59 174 LYS A N 1
ATOM 1337 C CA . LYS A 1 174 ? -11.246 -12.274 -21.771 1.00 37.59 174 LYS A CA 1
ATOM 1338 C C . LYS A 1 174 ? -11.106 -13.751 -21.424 1.00 37.59 174 LYS A C 1
ATOM 1340 O O . LYS A 1 174 ? -10.060 -14.330 -21.688 1.00 37.59 174 LYS A O 1
ATOM 1345 N N . LYS A 1 175 ? -12.202 -14.304 -20.872 1.00 42.22 175 LYS A N 1
ATOM 1346 C CA . LYS A 1 175 ? -12.372 -15.602 -20.173 1.00 42.22 175 LYS A CA 1
ATOM 1347 C C . LYS A 1 175 ? -12.031 -15.505 -18.679 1.00 42.22 175 LYS A C 1
ATOM 1349 O O . LYS A 1 175 ? -10.940 -15.880 -18.287 1.00 42.22 175 LYS A O 1
ATOM 1354 N N . ASN A 1 176 ? -12.958 -14.932 -17.905 1.00 49.72 176 ASN A N 1
ATOM 1355 C CA . ASN A 1 176 ? -12.788 -14.408 -16.543 1.00 49.72 176 ASN A CA 1
ATOM 1356 C C . ASN A 1 176 ? -12.337 -15.461 -15.504 1.00 49.72 176 ASN A C 1
ATOM 1358 O O . ASN A 1 176 ? -13.168 -16.274 -15.106 1.00 49.72 176 ASN A O 1
ATOM 1362 N N . PRO A 1 177 ? -11.073 -15.446 -15.037 1.00 57.38 177 PRO A N 1
ATOM 1363 C CA . PRO A 1 177 ? -10.648 -16.141 -13.829 1.00 57.38 177 PRO A CA 1
ATOM 1364 C C . PRO A 1 177 ? -10.550 -15.189 -12.615 1.00 57.38 177 PRO A C 1
ATOM 1366 O O . PRO A 1 177 ? -9.991 -15.597 -11.613 1.00 57.38 177 PRO A O 1
ATOM 1369 N N . TYR A 1 178 ? -11.013 -13.930 -12.715 1.00 61.59 178 TYR A N 1
ATOM 1370 C CA . TYR A 1 178 ? -10.796 -12.854 -11.728 1.00 61.59 178 TYR A CA 1
ATOM 1371 C C . TYR A 1 178 ? -12.115 -12.262 -11.208 1.00 61.59 178 TYR A C 1
ATOM 1373 O O . TYR A 1 178 ? -12.282 -11.044 -11.091 1.00 61.59 178 TYR A O 1
ATOM 1381 N N . THR A 1 179 ? -13.110 -13.115 -10.983 1.00 80.12 179 THR A N 1
ATOM 1382 C CA . THR A 1 179 ? -14.467 -12.679 -10.624 1.00 80.12 179 THR A CA 1
ATOM 1383 C C . THR A 1 179 ? -14.535 -11.981 -9.263 1.00 80.12 179 THR A C 1
ATOM 1385 O O . THR A 1 179 ? -15.376 -11.100 -9.069 1.00 80.12 179 THR A O 1
ATOM 1388 N N . ILE A 1 180 ? -13.650 -12.341 -8.331 1.00 89.31 180 ILE A N 1
ATOM 1389 C CA . ILE A 1 180 ? -13.609 -11.802 -6.973 1.00 89.31 180 ILE A CA 1
ATOM 1390 C C . ILE A 1 180 ? -12.945 -10.428 -6.977 1.00 89.31 180 ILE A C 1
ATOM 1392 O O . ILE A 1 180 ? -13.556 -9.471 -6.501 1.00 89.31 180 ILE A O 1
ATOM 1396 N N . ILE A 1 181 ? -11.758 -10.288 -7.578 1.00 89.94 181 ILE A N 1
ATOM 1397 C CA . ILE A 1 1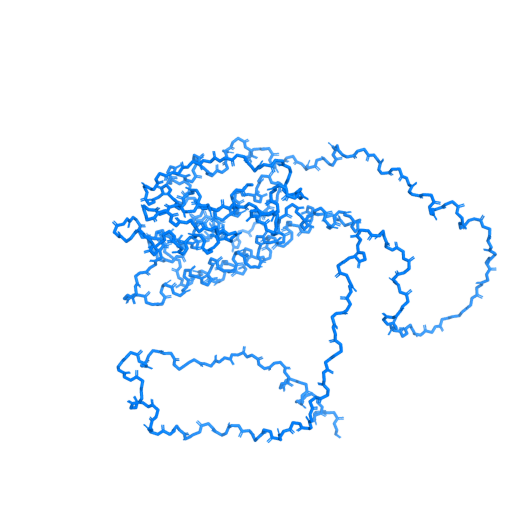81 ? -11.083 -8.986 -7.702 1.00 89.94 181 ILE A CA 1
ATOM 1398 C C . ILE A 1 181 ? -11.975 -7.977 -8.429 1.00 89.94 181 ILE A C 1
ATOM 1400 O O . ILE A 1 181 ? -12.110 -6.843 -7.973 1.00 89.94 181 ILE A O 1
ATOM 1404 N N . GLU A 1 182 ? -12.631 -8.368 -9.528 1.00 85.94 182 GLU A N 1
ATOM 1405 C CA . GLU A 1 182 ? -13.542 -7.469 -10.248 1.00 85.94 182 GLU A CA 1
ATOM 1406 C C . GLU A 1 182 ? -14.698 -6.977 -9.371 1.00 85.94 182 GLU A C 1
ATOM 1408 O O . GLU A 1 182 ? -15.053 -5.796 -9.431 1.00 85.94 182 GLU A O 1
ATOM 1413 N N . ARG A 1 183 ? -15.285 -7.863 -8.556 1.00 90.50 183 ARG A N 1
ATOM 1414 C CA . ARG A 1 183 ? -16.335 -7.494 -7.600 1.00 90.50 183 ARG A CA 1
ATOM 1415 C C . ARG A 1 183 ? -15.798 -6.504 -6.572 1.00 90.50 183 ARG A C 1
ATOM 1417 O O . ARG A 1 183 ? -16.394 -5.446 -6.404 1.00 90.50 183 ARG A O 1
ATOM 1424 N N . ILE A 1 184 ? -14.675 -6.825 -5.930 1.00 93.38 184 ILE A N 1
ATOM 1425 C CA . ILE A 1 184 ? -14.071 -5.996 -4.878 1.00 93.38 184 ILE A CA 1
ATOM 1426 C C . ILE A 1 184 ? -13.741 -4.602 -5.415 1.00 93.38 184 ILE A C 1
ATOM 1428 O O . ILE A 1 184 ? -14.098 -3.600 -4.797 1.00 93.38 184 ILE A O 1
ATOM 1432 N N . VAL A 1 185 ? -13.112 -4.521 -6.592 1.00 91.06 185 VAL A N 1
ATOM 1433 C CA . VAL A 1 185 ? -12.766 -3.237 -7.215 1.00 91.06 185 VAL A CA 1
ATOM 1434 C C . VAL A 1 185 ? -14.023 -2.418 -7.498 1.00 91.06 185 VAL A C 1
ATOM 1436 O O . VAL A 1 185 ? -14.061 -1.237 -7.159 1.00 91.06 185 VAL A O 1
ATOM 1439 N N . ARG A 1 186 ? -15.082 -3.030 -8.047 1.00 89.25 186 ARG A N 1
ATOM 1440 C CA . ARG A 1 186 ? -16.360 -2.335 -8.284 1.00 89.25 186 ARG A CA 1
ATOM 1441 C C . ARG A 1 186 ? -17.017 -1.858 -6.991 1.00 89.25 186 ARG A C 1
ATOM 1443 O O . ARG A 1 186 ? -17.517 -0.737 -6.955 1.00 89.25 186 ARG A O 1
ATOM 1450 N N . GLU A 1 187 ? -17.009 -2.675 -5.940 1.00 93.12 187 GLU A N 1
ATOM 1451 C CA . GLU A 1 187 ? -17.538 -2.289 -4.628 1.00 93.12 187 GLU A CA 1
ATOM 1452 C C . GLU A 1 187 ? -16.773 -1.099 -4.041 1.00 93.12 187 GLU A C 1
ATOM 1454 O O . GLU A 1 187 ? -17.391 -0.143 -3.569 1.00 93.12 187 GLU A O 1
ATOM 1459 N N . CYS A 1 188 ? -15.443 -1.096 -4.138 1.00 92.62 188 CYS A N 1
ATOM 1460 C CA . CYS A 1 188 ? -14.624 0.023 -3.678 1.00 92.62 188 CYS A CA 1
ATOM 1461 C C . CYS A 1 188 ? -14.863 1.292 -4.504 1.00 92.62 188 CYS A C 1
ATOM 1463 O O . CYS A 1 188 ? -14.963 2.380 -3.945 1.00 92.62 188 CYS A O 1
ATOM 1465 N N . GLU A 1 189 ? -15.027 1.175 -5.825 1.00 88.44 189 GLU A N 1
ATOM 1466 C CA . GLU A 1 189 ? -15.335 2.311 -6.703 1.00 88.44 189 GLU A CA 1
ATOM 1467 C C . GLU A 1 189 ? -16.703 2.960 -6.420 1.00 88.44 189 GLU A C 1
ATOM 1469 O O . GLU A 1 189 ? -16.930 4.111 -6.812 1.00 88.44 189 GLU A O 1
ATOM 1474 N N . ASN A 1 190 ? -17.610 2.274 -5.717 1.00 90.69 190 ASN A N 1
ATOM 1475 C CA . ASN A 1 190 ? -18.861 2.874 -5.247 1.00 90.69 190 ASN A CA 1
ATOM 1476 C C . ASN A 1 190 ? -18.645 3.837 -4.066 1.00 90.69 190 ASN A C 1
ATOM 1478 O O . ASN A 1 190 ? -19.489 4.701 -3.816 1.00 90.69 190 ASN A O 1
ATOM 1482 N N . ILE A 1 191 ? -17.510 3.749 -3.369 1.00 92.25 191 ILE A N 1
ATOM 1483 C CA . ILE A 1 191 ? -17.152 4.645 -2.268 1.00 92.25 191 ILE A CA 1
ATOM 1484 C C . ILE A 1 191 ? -16.532 5.932 -2.859 1.00 92.25 191 ILE A C 1
ATOM 1486 O O . ILE A 1 191 ? -15.551 5.851 -3.602 1.00 92.25 191 ILE A O 1
ATOM 1490 N N . PRO A 1 192 ? -17.061 7.138 -2.553 1.00 90.50 192 PRO A N 1
ATOM 1491 C CA . PRO A 1 192 ? -16.646 8.391 -3.202 1.00 90.50 192 PRO A CA 1
ATOM 1492 C C . PRO A 1 192 ? -15.137 8.665 -3.205 1.00 90.50 192 PRO A C 1
ATOM 1494 O O . PRO A 1 192 ? -14.594 9.042 -4.242 1.00 90.50 192 PRO A O 1
ATOM 1497 N N . VAL A 1 193 ? -14.444 8.385 -2.098 1.00 89.69 193 VAL A N 1
ATOM 1498 C CA . VAL A 1 193 ? -12.996 8.627 -1.964 1.00 89.69 193 VAL A CA 1
ATOM 1499 C C . VAL A 1 193 ? -12.164 7.891 -3.026 1.00 89.69 193 VAL A C 1
ATOM 1501 O O . VAL A 1 193 ? -11.198 8.438 -3.549 1.00 89.69 193 VAL A O 1
ATOM 1504 N N . PHE A 1 194 ? -12.575 6.687 -3.442 1.00 88.06 194 PHE A N 1
ATOM 1505 C CA . PHE A 1 194 ? -11.887 5.914 -4.484 1.00 88.06 194 PHE A CA 1
ATOM 1506 C C . PHE A 1 194 ? -12.157 6.434 -5.901 1.00 88.06 194 PHE A C 1
ATOM 1508 O O . PHE A 1 194 ? -11.527 5.970 -6.848 1.00 88.06 194 PHE A O 1
ATOM 1515 N N . ARG A 1 195 ? -13.091 7.375 -6.081 1.00 80.88 195 ARG A N 1
ATOM 1516 C CA . ARG A 1 195 ? -13.339 8.051 -7.366 1.00 80.88 195 ARG A CA 1
ATOM 1517 C C . ARG A 1 195 ? -12.689 9.424 -7.427 1.00 80.88 195 ARG A C 1
ATOM 1519 O O . ARG A 1 195 ? -12.237 9.820 -8.498 1.00 80.88 195 ARG A O 1
ATOM 1526 N N . GLU A 1 196 ? -12.701 10.137 -6.307 1.00 70.81 196 GLU A N 1
ATOM 1527 C CA . GLU A 1 196 ? -12.147 11.487 -6.184 1.00 70.81 196 GLU A CA 1
ATOM 1528 C C . GLU A 1 196 ? -10.618 11.460 -6.143 1.00 70.81 196 GLU A C 1
ATOM 1530 O O . GLU A 1 196 ? -9.975 12.221 -6.863 1.00 70.81 196 GLU A O 1
ATOM 1535 N N . ASP A 1 197 ? -10.050 10.531 -5.372 1.00 65.56 197 ASP A N 1
ATOM 1536 C CA . ASP A 1 197 ? -8.596 10.366 -5.224 1.00 65.56 197 ASP A CA 1
ATOM 1537 C C . ASP A 1 197 ? -8.046 9.138 -5.908 1.00 65.56 197 ASP A C 1
ATOM 1539 O O . ASP A 1 197 ? -6.839 9.018 -6.144 1.00 65.56 197 ASP A O 1
ATOM 1543 N N . GLY A 1 198 ? -8.951 8.235 -6.268 1.00 53.75 198 GLY A N 1
ATOM 1544 C CA . GLY A 1 198 ? -8.638 7.270 -7.286 1.00 53.75 198 GLY A CA 1
ATOM 1545 C C . GLY A 1 198 ? -8.415 7.937 -8.634 1.00 53.75 198 GLY A C 1
ATOM 1546 O O . GLY A 1 198 ? -8.531 9.143 -8.862 1.00 53.75 198 GLY A O 1
ATOM 1547 N N . VAL A 1 199 ? -8.027 7.107 -9.578 1.00 46.25 199 VAL A N 1
ATOM 1548 C CA . VAL A 1 199 ? -7.719 7.561 -10.925 1.00 46.25 199 VAL A CA 1
ATOM 1549 C C . VAL A 1 199 ? -9.001 8.023 -11.638 1.00 46.25 199 VAL A C 1
ATOM 1551 O O . VAL A 1 199 ? -9.947 7.243 -11.722 1.00 46.25 199 VAL A O 1
ATOM 1554 N N . PRO A 1 200 ? -9.047 9.232 -12.238 1.00 35.72 200 PRO A N 1
ATOM 1555 C CA . PRO A 1 200 ? -10.244 9.709 -12.927 1.00 35.72 200 PRO A CA 1
ATOM 1556 C C . PRO A 1 200 ? -10.717 8.756 -14.037 1.00 35.72 200 PRO A C 1
ATOM 1558 O O . PRO A 1 200 ? -9.940 8.386 -14.921 1.00 35.72 200 PRO A O 1
ATOM 1561 N N . ARG A 1 201 ? -12.026 8.451 -14.069 1.00 37.03 201 ARG A N 1
ATOM 1562 C CA . ARG A 1 201 ? -12.693 7.576 -15.066 1.00 37.03 201 ARG A CA 1
ATOM 1563 C C . ARG A 1 201 ? -12.393 7.902 -16.536 1.00 37.03 201 ARG A C 1
ATOM 1565 O O . ARG A 1 201 ? -12.538 7.027 -17.385 1.00 37.03 201 ARG A O 1
ATOM 1572 N N . LYS A 1 202 ? -12.000 9.139 -16.866 1.00 30.62 202 LYS A N 1
ATOM 1573 C CA . LYS A 1 202 ? -11.742 9.565 -18.255 1.00 30.62 202 LYS A CA 1
ATOM 1574 C C . LYS A 1 202 ? -10.636 8.750 -18.941 1.00 30.62 202 LYS A C 1
ATOM 1576 O O . LYS A 1 202 ? -10.722 8.546 -20.146 1.00 30.62 202 LYS A O 1
ATOM 1581 N N . PHE A 1 203 ? -9.682 8.206 -18.186 1.00 34.72 203 PHE A N 1
ATOM 1582 C CA . PHE A 1 203 ? -8.548 7.458 -18.745 1.00 34.72 203 PHE A CA 1
ATOM 1583 C C . PHE A 1 203 ? -8.829 5.963 -18.970 1.00 34.72 203 PHE A C 1
ATOM 1585 O O . PHE A 1 203 ? -8.099 5.312 -19.711 1.00 34.72 203 PHE A O 1
ATOM 1592 N N . LEU A 1 204 ? -9.924 5.423 -18.416 1.00 33.34 204 LEU A N 1
ATOM 1593 C CA . LEU A 1 204 ? -10.343 4.031 -18.646 1.00 33.34 204 LEU A CA 1
ATOM 1594 C C . LEU A 1 204 ? -10.867 3.788 -20.071 1.00 33.34 204 LEU A C 1
ATOM 1596 O O . LEU A 1 204 ? -10.866 2.652 -20.525 1.00 33.34 204 LEU A O 1
ATOM 1600 N N . LYS A 1 205 ? -11.292 4.839 -20.790 1.00 30.31 205 LYS A N 1
ATOM 1601 C CA . LYS A 1 205 ? -11.624 4.748 -22.225 1.00 30.31 205 LYS A CA 1
ATOM 1602 C C . LYS A 1 205 ? -10.398 4.895 -23.132 1.00 30.31 205 LYS A C 1
ATOM 1604 O O . LYS A 1 205 ? -10.453 4.534 -24.300 1.00 30.31 205 LYS A O 1
ATOM 1609 N N . GLU A 1 206 ? -9.300 5.446 -22.620 1.00 31.47 206 GLU A N 1
ATOM 1610 C CA . GLU A 1 206 ? -8.111 5.779 -23.415 1.00 31.47 206 GLU A CA 1
ATOM 1611 C C . GLU A 1 206 ? -7.056 4.658 -23.394 1.00 31.47 206 GLU A C 1
ATOM 1613 O O . GLU A 1 206 ? -6.254 4.552 -24.320 1.00 31.47 206 GLU A O 1
ATOM 1618 N N . SER A 1 207 ? -7.139 3.745 -22.416 1.00 35.12 207 SER A N 1
ATOM 1619 C CA . SER A 1 207 ? -6.372 2.490 -22.344 1.00 35.12 207 SER A CA 1
ATOM 1620 C C . SER A 1 207 ? -6.721 1.472 -23.446 1.00 35.12 207 SER A C 1
ATOM 1622 O O . SER A 1 207 ? -6.062 0.439 -23.565 1.00 35.12 207 SER A O 1
ATOM 1624 N N . GLU A 1 208 ? -7.717 1.764 -24.290 1.00 38.59 208 GLU A N 1
ATOM 1625 C CA . GLU A 1 208 ? -8.000 1.010 -25.518 1.00 38.59 208 GLU A CA 1
ATOM 1626 C C . GLU A 1 208 ? -7.034 1.348 -26.667 1.00 38.59 208 GLU A C 1
ATOM 1628 O O . GLU A 1 208 ? -6.970 0.610 -27.654 1.00 38.59 208 GLU A O 1
ATOM 1633 N N . ARG A 1 209 ? -6.256 2.436 -26.560 1.00 32.09 209 ARG A N 1
ATOM 1634 C CA . ARG A 1 209 ? -5.221 2.776 -27.542 1.00 32.09 209 ARG A CA 1
ATOM 1635 C C . ARG A 1 209 ? -3.887 2.150 -27.123 1.00 32.09 209 ARG A C 1
ATOM 1637 O O . ARG A 1 209 ? -3.457 2.372 -25.993 1.00 32.09 209 ARG A O 1
ATOM 1644 N N . PRO A 1 210 ? -3.199 1.396 -28.004 1.00 32.91 210 PRO A N 1
ATOM 1645 C CA . PRO A 1 210 ? -1.851 0.929 -27.707 1.00 32.91 210 PRO A CA 1
ATOM 1646 C C . PRO A 1 210 ? -0.963 2.140 -27.416 1.00 32.91 210 PRO A C 1
ATOM 1648 O O . PRO A 1 210 ? -0.957 3.106 -28.185 1.00 32.91 210 PRO A O 1
ATOM 1651 N N . TYR A 1 211 ? -0.252 2.089 -26.289 1.00 37.19 211 TYR A N 1
ATOM 1652 C CA . TYR A 1 211 ? 0.730 3.096 -25.907 1.00 37.19 211 TYR A CA 1
ATOM 1653 C C . TYR A 1 211 ? 1.691 3.317 -27.082 1.00 37.19 211 TYR A C 1
ATOM 1655 O O . TYR A 1 211 ? 2.381 2.394 -27.514 1.00 37.19 211 TYR A O 1
ATOM 1663 N N . ARG A 1 212 ? 1.699 4.528 -27.652 1.00 33.50 212 ARG A N 1
ATOM 1664 C CA . ARG A 1 212 ? 2.709 4.919 -28.636 1.00 33.50 212 ARG A CA 1
ATOM 1665 C C . ARG A 1 212 ? 3.913 5.432 -27.865 1.00 33.50 212 ARG A C 1
ATOM 1667 O O . ARG A 1 212 ? 3.823 6.456 -27.193 1.00 33.50 212 ARG A O 1
ATOM 1674 N N . SER A 1 213 ? 5.032 4.728 -27.990 1.00 38.28 213 SER A N 1
ATOM 1675 C CA . SER A 1 213 ? 6.342 5.196 -27.550 1.00 38.28 213 SER A CA 1
ATOM 1676 C C . SER A 1 213 ? 6.713 6.465 -28.327 1.00 38.28 213 SER A C 1
ATOM 1678 O O . SER A 1 213 ? 7.301 6.404 -29.407 1.00 38.28 213 SER A O 1
ATOM 1680 N N . SER A 1 214 ? 6.327 7.639 -27.842 1.00 34.53 214 SER A N 1
ATOM 1681 C CA . SER A 1 214 ? 6.743 8.890 -28.474 1.00 34.53 214 SER A CA 1
ATOM 1682 C C . SER A 1 214 ? 6.817 10.023 -27.463 1.00 34.53 214 SER A C 1
ATOM 1684 O O . SER A 1 214 ? 5.836 10.733 -27.278 1.00 34.53 214 SER A O 1
ATOM 1686 N N . SER A 1 215 ? 7.990 10.172 -26.837 1.00 31.06 215 SER A N 1
ATOM 1687 C CA . SER A 1 215 ? 8.736 11.443 -26.740 1.00 31.06 215 SER A CA 1
ATOM 1688 C C . SER A 1 215 ? 9.914 11.338 -25.756 1.00 31.06 215 SER A C 1
ATOM 1690 O O . SER A 1 215 ? 10.013 12.092 -24.793 1.00 31.06 215 SER A O 1
ATOM 1692 N N . LEU A 1 216 ? 10.836 10.416 -26.006 1.00 34.81 216 LEU A N 1
ATOM 1693 C CA . LEU A 1 216 ? 12.253 10.648 -25.735 1.00 34.81 216 LEU A CA 1
ATOM 1694 C C . LEU A 1 216 ? 12.898 10.514 -27.110 1.00 34.81 216 LEU A C 1
ATOM 1696 O O . LEU A 1 216 ? 12.700 9.501 -27.781 1.00 34.81 216 LEU A O 1
ATOM 1700 N N . GLY A 1 217 ? 13.512 11.595 -27.597 1.00 27.83 217 GLY A N 1
ATOM 1701 C CA . GLY A 1 217 ? 14.143 11.608 -28.917 1.00 27.83 217 GLY A CA 1
ATOM 1702 C C . GLY A 1 217 ? 15.130 10.444 -29.064 1.00 27.83 217 GLY A C 1
ATOM 1703 O O . GLY A 1 217 ? 15.581 9.911 -28.047 1.00 27.83 217 GLY A O 1
ATOM 1704 N N . PRO A 1 218 ? 15.463 10.030 -30.301 1.00 27.55 218 PRO A N 1
ATOM 1705 C CA . PRO A 1 218 ? 16.399 8.934 -30.511 1.00 27.55 218 PRO A CA 1
ATOM 1706 C C . PRO A 1 218 ? 17.669 9.208 -29.705 1.00 27.55 218 PRO A C 1
ATOM 1708 O O . PRO A 1 218 ? 18.312 10.245 -29.889 1.00 27.55 218 PRO A O 1
ATOM 1711 N N . LEU A 1 219 ? 17.999 8.294 -28.789 1.00 34.91 219 LEU A N 1
ATOM 1712 C CA . LEU A 1 219 ? 19.298 8.275 -28.135 1.00 34.91 219 LEU A CA 1
ATOM 1713 C C . LEU A 1 219 ? 20.339 8.271 -29.255 1.00 34.91 219 LEU A C 1
ATOM 1715 O O . LEU A 1 219 ? 20.408 7.333 -30.051 1.00 34.91 219 LEU A O 1
ATOM 1719 N N . GLN A 1 220 ? 21.090 9.369 -29.362 1.00 30.52 220 GLN A N 1
ATOM 1720 C CA . GLN A 1 220 ? 22.250 9.451 -30.240 1.00 30.52 220 GLN A CA 1
ATOM 1721 C C . GLN A 1 220 ? 23.131 8.240 -29.920 1.00 30.52 220 GLN A C 1
ATOM 1723 O O . GLN A 1 220 ? 23.459 8.049 -28.745 1.00 30.52 220 GLN A O 1
ATOM 1728 N N . PRO A 1 221 ? 23.490 7.400 -30.907 1.00 29.80 221 PRO A N 1
ATOM 1729 C CA . PRO A 1 221 ? 24.332 6.251 -30.638 1.00 29.80 221 PRO A CA 1
ATOM 1730 C C . PRO A 1 221 ? 25.626 6.755 -30.005 1.00 29.80 221 PRO A C 1
ATOM 1732 O O . PRO A 1 221 ? 26.333 7.593 -30.574 1.00 29.80 221 PRO A O 1
ATOM 1735 N N . SER A 1 222 ? 25.919 6.267 -28.800 1.00 36.47 222 SER A N 1
ATOM 1736 C CA . SER A 1 222 ? 27.194 6.527 -28.151 1.00 36.47 222 SER A CA 1
ATOM 1737 C C . SER A 1 222 ? 28.312 6.120 -29.115 1.00 36.47 222 SER A C 1
ATOM 1739 O O . SER A 1 222 ? 28.204 5.147 -29.872 1.00 36.47 222 SER A O 1
ATOM 1741 N N . ARG A 1 223 ? 29.405 6.892 -29.121 1.00 34.38 223 ARG A N 1
ATOM 1742 C CA . ARG A 1 223 ? 30.554 6.756 -30.041 1.00 34.38 223 ARG A CA 1
ATOM 1743 C C . ARG A 1 223 ? 31.265 5.384 -29.990 1.00 34.38 223 ARG A C 1
ATOM 1745 O O . ARG A 1 223 ? 32.268 5.191 -30.671 1.00 34.38 223 ARG A O 1
ATOM 1752 N N . LEU A 1 224 ? 30.743 4.422 -29.233 1.00 38.75 224 LEU A N 1
ATOM 1753 C CA . LEU A 1 224 ? 31.252 3.063 -29.056 1.00 38.75 224 LEU A CA 1
ATOM 1754 C C . LEU A 1 224 ? 30.923 2.101 -30.213 1.00 38.75 224 LEU A C 1
ATOM 1756 O O . LEU A 1 224 ? 31.587 1.076 -30.344 1.00 38.75 224 LEU A O 1
ATOM 1760 N N . SER A 1 225 ? 29.986 2.424 -31.112 1.00 34.66 225 SER A N 1
ATOM 1761 C CA . SER A 1 225 ? 29.655 1.548 -32.258 1.00 34.66 225 SER A CA 1
ATOM 1762 C C . SER A 1 225 ? 30.474 1.809 -33.536 1.00 34.66 225 SER A C 1
ATOM 1764 O O . SER A 1 225 ? 30.405 1.032 -34.489 1.00 34.66 225 SER A O 1
ATOM 1766 N N . ALA A 1 226 ? 31.325 2.842 -33.570 1.00 33.28 226 ALA A N 1
ATOM 1767 C CA . ALA A 1 226 ? 32.095 3.193 -34.771 1.00 33.28 226 ALA A CA 1
ATOM 1768 C C . ALA A 1 226 ? 33.436 2.445 -34.928 1.00 33.28 226 ALA A C 1
ATOM 1770 O O . ALA A 1 226 ? 34.098 2.604 -35.952 1.00 33.28 226 ALA A O 1
ATOM 1771 N N . ARG A 1 227 ? 33.849 1.604 -33.966 1.00 37.22 227 ARG A N 1
ATOM 1772 C CA . ARG A 1 227 ? 35.184 0.963 -33.971 1.00 37.22 227 ARG A CA 1
ATOM 1773 C C . ARG A 1 227 ? 35.209 -0.562 -34.134 1.00 37.22 227 ARG A C 1
ATOM 1775 O O . ARG A 1 227 ? 36.251 -1.169 -33.928 1.00 37.22 227 ARG A O 1
ATOM 1782 N N . ARG A 1 228 ? 34.108 -1.186 -34.572 1.00 36.53 228 ARG A N 1
ATOM 1783 C CA . ARG A 1 228 ? 34.061 -2.624 -34.936 1.00 36.53 228 ARG A CA 1
ATOM 1784 C C . ARG A 1 228 ? 33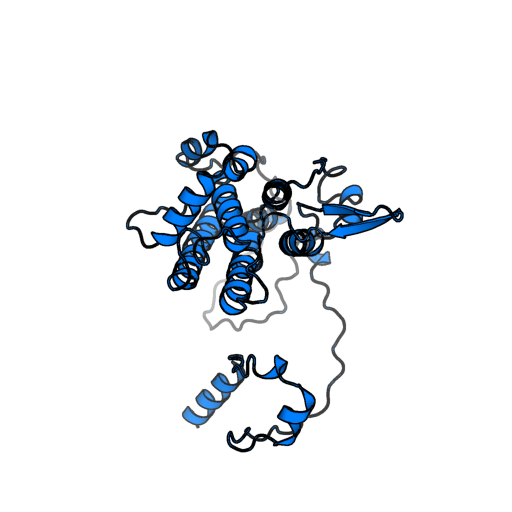.935 -2.901 -36.439 1.00 36.53 228 ARG A C 1
ATOM 1786 O O . ARG A 1 228 ? 33.554 -3.990 -36.848 1.00 36.53 228 ARG A O 1
ATOM 1793 N N . ARG A 1 229 ? 34.306 -1.943 -37.288 1.00 35.44 229 ARG A N 1
ATOM 1794 C CA . ARG A 1 229 ? 34.600 -2.207 -38.703 1.00 35.44 229 ARG A CA 1
ATOM 1795 C C . ARG A 1 229 ? 36.094 -2.021 -38.905 1.00 35.44 229 ARG A C 1
ATOM 1797 O O . ARG A 1 229 ? 36.486 -0.912 -39.228 1.00 35.44 229 ARG A O 1
ATOM 1804 N N . HIS A 1 230 ? 36.877 -3.063 -38.624 1.00 37.56 230 HIS A N 1
ATOM 1805 C CA . HIS A 1 230 ? 38.228 -3.385 -39.130 1.00 37.56 230 HIS A CA 1
ATOM 1806 C C . HIS A 1 230 ? 38.946 -4.282 -38.107 1.00 37.56 230 HIS A C 1
ATOM 1808 O O . HIS A 1 230 ? 39.794 -3.823 -37.354 1.00 37.56 230 HIS A O 1
ATOM 1814 N N . MET A 1 231 ? 38.596 -5.567 -38.060 1.00 30.72 231 MET A N 1
ATOM 1815 C CA . MET A 1 231 ? 39.585 -6.642 -37.927 1.00 30.72 231 MET A CA 1
ATOM 1816 C C . MET A 1 231 ? 38.927 -7.980 -38.266 1.00 30.72 231 MET A C 1
ATOM 1818 O O . MET A 1 231 ? 37.744 -8.188 -38.014 1.00 30.72 231 MET A O 1
ATOM 1822 N N . GLY A 1 232 ? 39.686 -8.804 -38.982 1.00 28.92 232 GLY A N 1
ATOM 1823 C CA . GLY A 1 232 ? 39.191 -9.841 -39.874 1.00 28.92 232 GLY A CA 1
ATOM 1824 C C . GLY A 1 232 ? 38.494 -11.018 -39.203 1.00 28.92 232 GLY A C 1
ATOM 1825 O O . GLY A 1 232 ? 38.776 -11.399 -38.072 1.00 28.92 232 GLY A O 1
ATOM 1826 N N . MET A 1 233 ? 37.606 -11.627 -39.984 1.00 28.23 233 MET A N 1
ATOM 1827 C CA . MET A 1 233 ? 37.040 -12.937 -39.708 1.00 28.23 233 MET A CA 1
ATOM 1828 C C . MET A 1 233 ? 38.128 -14.012 -39.602 1.00 28.23 233 MET A C 1
ATOM 1830 O O . MET A 1 233 ? 38.962 -14.135 -40.500 1.00 28.23 233 MET A O 1
ATOM 1834 N N . ARG A 1 234 ? 38.006 -14.883 -38.597 1.00 27.94 234 ARG A N 1
ATOM 1835 C CA . ARG A 1 234 ? 38.311 -16.317 -38.712 1.00 27.94 234 ARG A CA 1
ATOM 1836 C C . ARG A 1 234 ? 37.213 -17.128 -38.012 1.00 27.94 234 ARG A C 1
ATOM 1838 O O . ARG A 1 234 ? 36.718 -16.728 -36.966 1.00 27.94 234 ARG A O 1
ATOM 1845 N N . LYS A 1 235 ? 36.796 -18.212 -38.673 1.00 33.16 235 LYS A N 1
ATOM 1846 C CA . LYS A 1 235 ? 35.851 -19.246 -38.209 1.00 33.16 235 LYS A CA 1
ATOM 1847 C C . LYS A 1 235 ? 36.583 -20.327 -37.387 1.00 33.16 235 LYS A C 1
ATOM 1849 O O . LYS A 1 235 ? 37.790 -20.456 -37.571 1.00 33.16 235 LYS A O 1
ATOM 1854 N N . SER A 1 236 ? 35.774 -21.153 -36.698 1.00 29.30 236 SER A N 1
ATOM 1855 C CA . SER A 1 236 ? 36.041 -22.434 -35.986 1.00 29.30 236 SER A CA 1
ATOM 1856 C C . SER A 1 236 ? 36.176 -22.252 -34.456 1.00 29.30 236 SER A C 1
ATOM 1858 O O . SER A 1 236 ? 36.741 -21.256 -34.030 1.00 29.30 236 SER A O 1
ATOM 1860 N N . ASP A 1 237 ? 35.608 -23.048 -33.539 1.00 28.69 237 ASP A N 1
ATOM 1861 C CA . ASP A 1 237 ? 34.928 -24.352 -33.554 1.00 28.69 237 ASP A CA 1
ATOM 1862 C C . ASP A 1 237 ? 33.887 -24.446 -32.411 1.00 28.69 237 ASP A C 1
ATOM 1864 O O . ASP A 1 237 ? 33.934 -23.704 -31.433 1.00 28.69 237 ASP A O 1
ATOM 1868 N N . SER A 1 238 ? 32.934 -25.368 -32.550 1.00 39.28 238 SER A N 1
ATOM 1869 C CA . SER A 1 238 ? 31.868 -25.695 -31.595 1.00 39.28 238 SER A CA 1
ATOM 1870 C C . SER A 1 238 ? 32.356 -26.490 -30.370 1.00 39.28 238 SER A C 1
ATOM 1872 O O . SER A 1 238 ? 32.902 -27.580 -30.532 1.00 39.28 238 SER A O 1
ATOM 1874 N N . GLY A 1 239 ? 32.044 -26.004 -29.163 1.00 30.50 239 GLY A N 1
ATOM 1875 C CA . GLY A 1 239 ? 32.160 -26.697 -27.868 1.00 30.50 239 GLY A CA 1
ATOM 1876 C C . GLY A 1 239 ? 31.274 -26.017 -26.803 1.00 30.50 239 GLY A C 1
ATOM 1877 O O . GLY A 1 239 ? 30.861 -24.876 -27.028 1.00 30.50 239 GLY A O 1
ATOM 1878 N N . PRO A 1 240 ? 30.903 -26.689 -25.691 1.00 26.61 240 PRO A N 1
ATOM 1879 C CA . PRO A 1 240 ? 29.958 -26.141 -24.718 1.00 26.61 240 PRO A CA 1
ATOM 1880 C C . PRO A 1 240 ? 30.576 -24.954 -23.968 1.00 26.61 240 PRO A C 1
ATOM 1882 O O . PRO A 1 240 ? 31.702 -25.032 -23.486 1.00 26.61 240 PRO A O 1
ATOM 1885 N N . VAL A 1 241 ? 29.833 -23.850 -23.891 1.00 31.53 241 VAL A N 1
ATOM 1886 C CA . VAL A 1 241 ? 30.250 -22.621 -23.204 1.00 31.53 241 VAL A CA 1
ATOM 1887 C C . VAL A 1 241 ? 30.084 -22.818 -21.696 1.00 31.53 241 VAL A C 1
ATOM 1889 O O . VAL A 1 241 ? 28.961 -22.892 -21.199 1.00 31.53 241 VAL A O 1
ATOM 1892 N N . GLU A 1 242 ? 31.199 -22.909 -20.971 1.00 25.39 242 GLU A N 1
ATOM 1893 C CA . GLU A 1 242 ? 31.230 -22.741 -19.517 1.00 25.39 242 GLU A CA 1
ATOM 1894 C C . GLU A 1 242 ? 30.952 -21.269 -19.175 1.00 25.39 242 GLU A C 1
ATOM 1896 O O . GLU A 1 242 ? 31.602 -20.359 -19.692 1.00 25.39 242 GLU A O 1
ATOM 1901 N N . PHE A 1 243 ? 29.963 -21.029 -18.313 1.00 23.62 243 PHE A N 1
ATOM 1902 C CA . PHE A 1 243 ? 29.670 -19.700 -17.782 1.00 23.62 243 PHE A CA 1
ATOM 1903 C C . PHE A 1 243 ? 30.744 -19.312 -16.763 1.00 23.62 243 PHE A C 1
ATOM 1905 O O . PHE A 1 243 ? 30.823 -19.905 -15.690 1.00 23.62 243 PHE A O 1
ATOM 1912 N N . ASN A 1 244 ? 31.550 -18.302 -17.093 1.00 26.52 244 ASN A N 1
ATOM 1913 C CA . ASN A 1 244 ? 32.520 -17.706 -16.182 1.00 26.52 244 ASN A CA 1
ATOM 1914 C C . ASN A 1 244 ? 32.050 -16.280 -15.837 1.00 26.52 244 ASN A C 1
ATOM 1916 O O . ASN A 1 244 ? 32.029 -15.407 -16.702 1.00 26.52 244 ASN A O 1
ATOM 1920 N N . GLU A 1 245 ? 31.637 -16.047 -14.587 1.00 31.28 245 GLU A N 1
ATOM 1921 C CA . GLU A 1 245 ? 30.985 -14.813 -14.090 1.00 31.28 245 GLU A CA 1
ATOM 1922 C C . GLU A 1 245 ? 31.878 -13.549 -14.071 1.00 31.28 245 GLU A C 1
ATOM 1924 O O . GLU A 1 245 ? 31.497 -12.528 -13.503 1.00 31.28 245 GLU A O 1
ATOM 1929 N N . ALA A 1 246 ? 33.067 -13.564 -14.680 1.00 33.22 246 ALA A N 1
ATOM 1930 C CA . ALA A 1 246 ? 34.085 -12.539 -14.437 1.00 33.22 246 ALA A CA 1
ATOM 1931 C C . ALA A 1 246 ? 34.384 -11.563 -15.595 1.00 33.22 246 ALA A C 1
ATOM 1933 O O . ALA A 1 246 ? 35.171 -10.644 -15.381 1.00 33.22 246 ALA A O 1
ATOM 1934 N N . GLU A 1 247 ? 33.787 -11.685 -16.789 1.00 33.62 247 GLU A N 1
ATOM 1935 C CA . GLU A 1 247 ? 34.258 -10.908 -17.963 1.00 33.62 247 GLU A CA 1
ATOM 1936 C C . GLU A 1 247 ? 33.231 -10.047 -18.726 1.00 33.62 247 GLU A C 1
ATOM 1938 O O . GLU A 1 247 ? 33.521 -9.588 -19.829 1.00 33.62 247 GLU A O 1
ATOM 1943 N N . GLU A 1 248 ? 32.087 -9.685 -18.134 1.00 32.94 248 GLU A N 1
ATOM 1944 C CA . GLU A 1 248 ? 31.151 -8.730 -18.767 1.00 32.94 248 GLU A CA 1
ATOM 1945 C C . GLU A 1 248 ? 30.837 -7.493 -17.904 1.00 32.94 248 GLU A C 1
ATOM 1947 O O . GLU A 1 248 ? 29.696 -7.061 -17.780 1.00 32.94 248 GLU A O 1
ATOM 1952 N N . VAL A 1 249 ? 31.869 -6.879 -17.312 1.00 34.25 249 VAL A N 1
ATOM 1953 C CA . VAL A 1 249 ? 31.733 -5.612 -16.547 1.00 34.25 249 VAL A CA 1
ATOM 1954 C C . VAL A 1 249 ? 32.426 -4.422 -17.236 1.00 34.25 249 VAL A C 1
ATOM 1956 O O . VAL A 1 249 ? 32.491 -3.324 -16.695 1.00 34.25 249 VAL A O 1
ATOM 1959 N N . ALA A 1 250 ? 32.917 -4.577 -18.468 1.00 34.47 250 ALA A N 1
ATOM 1960 C CA . ALA A 1 250 ? 33.716 -3.538 -19.134 1.00 34.47 250 ALA A CA 1
ATOM 1961 C C . ALA A 1 250 ? 32.925 -2.581 -20.059 1.00 34.47 250 ALA A C 1
ATOM 1963 O O . ALA A 1 250 ? 33.534 -1.842 -20.830 1.00 34.47 250 ALA A O 1
ATOM 1964 N N . GLY A 1 251 ? 31.586 -2.579 -20.015 1.00 34.94 251 GLY A N 1
ATOM 1965 C CA . GLY A 1 251 ? 30.749 -1.808 -20.951 1.00 34.94 251 GLY A CA 1
ATOM 1966 C C . GLY A 1 251 ? 29.623 -0.976 -20.336 1.00 34.94 251 GLY A C 1
ATOM 1967 O O . GLY A 1 251 ? 28.760 -0.510 -21.077 1.00 34.94 251 GLY A O 1
ATOM 1968 N N . LEU A 1 252 ? 29.596 -0.804 -19.013 1.00 33.91 252 LEU A N 1
ATOM 1969 C CA . LEU A 1 252 ? 28.546 -0.055 -18.322 1.00 33.91 252 LEU A CA 1
ATOM 1970 C C . LEU A 1 252 ? 28.996 1.384 -18.039 1.00 33.91 252 LEU A C 1
ATOM 1972 O O . LEU A 1 252 ? 30.107 1.621 -17.571 1.00 33.91 252 LEU A O 1
ATOM 1976 N N . ASP A 1 253 ? 28.107 2.327 -18.349 1.00 35.62 253 ASP A N 1
ATOM 1977 C CA . ASP A 1 253 ? 28.203 3.761 -18.060 1.00 35.62 253 ASP A CA 1
ATOM 1978 C C . ASP A 1 253 ? 28.615 4.000 -16.589 1.00 35.62 253 ASP A C 1
ATOM 1980 O O . ASP A 1 253 ? 28.164 3.276 -15.694 1.00 35.62 253 ASP A O 1
ATOM 1984 N N . GLU A 1 254 ? 29.453 5.007 -16.314 1.00 39.25 254 GLU A N 1
ATOM 1985 C CA . GLU A 1 254 ? 30.011 5.283 -14.973 1.00 39.25 254 GLU A CA 1
ATOM 1986 C C . GLU A 1 254 ? 28.918 5.489 -13.902 1.00 39.25 254 GLU A C 1
ATOM 1988 O O . GLU A 1 254 ? 29.159 5.263 -12.715 1.00 39.25 254 GLU A O 1
ATOM 1993 N N . ASN A 1 255 ? 27.683 5.794 -14.315 1.00 41.44 255 ASN A N 1
ATOM 1994 C CA . ASN A 1 255 ? 26.515 5.914 -13.438 1.00 41.44 255 ASN A CA 1
ATOM 1995 C C . ASN A 1 255 ? 25.924 4.575 -12.939 1.00 41.44 255 ASN A C 1
ATOM 1997 O O . ASN A 1 255 ? 25.153 4.578 -11.980 1.00 41.44 255 ASN A O 1
ATOM 2001 N N . VAL A 1 256 ? 26.274 3.425 -13.533 1.00 37.22 256 VAL A N 1
ATOM 2002 C CA . VAL A 1 256 ? 25.827 2.086 -13.078 1.00 37.22 256 VAL A CA 1
ATOM 2003 C C . VAL A 1 256 ? 26.842 1.446 -12.118 1.00 37.22 256 VAL A C 1
ATOM 2005 O O . VAL A 1 256 ? 26.465 0.695 -11.219 1.00 37.22 256 VAL A O 1
ATOM 2008 N N . SER A 1 257 ? 28.126 1.805 -12.235 1.00 36.81 257 SER A N 1
ATOM 2009 C CA . SER A 1 257 ? 29.223 1.273 -11.404 1.00 36.81 257 SER A CA 1
ATOM 2010 C C . SER A 1 257 ? 29.079 1.605 -9.907 1.00 36.81 257 SER A C 1
ATOM 2012 O O . SER A 1 257 ? 29.518 0.845 -9.042 1.00 36.81 257 SER A O 1
ATOM 2014 N N . ALA A 1 258 ? 28.380 2.695 -9.569 1.00 40.03 258 ALA A N 1
ATOM 2015 C CA . ALA A 1 258 ? 28.102 3.067 -8.181 1.00 40.03 258 ALA A CA 1
ATOM 2016 C C . ALA A 1 258 ? 27.225 2.042 -7.429 1.00 40.03 258 ALA A C 1
ATOM 2018 O O . ALA A 1 258 ? 27.323 1.952 -6.206 1.00 40.03 258 ALA A O 1
ATOM 2019 N N . TYR A 1 259 ? 26.424 1.240 -8.142 1.00 35.19 259 TYR A N 1
ATOM 2020 C CA . TYR A 1 259 ? 25.518 0.243 -7.556 1.00 35.19 259 TYR A CA 1
ATOM 2021 C C . TYR A 1 259 ? 26.125 -1.162 -7.414 1.00 35.19 259 TYR A C 1
ATOM 2023 O O . TYR A 1 259 ? 25.488 -2.036 -6.832 1.00 35.19 259 TYR A O 1
ATOM 2031 N N . LEU A 1 260 ? 27.340 -1.396 -7.925 1.00 35.09 260 LEU A N 1
ATOM 2032 C CA . LEU A 1 260 ? 27.951 -2.731 -8.014 1.00 35.09 260 LEU A CA 1
ATOM 2033 C C . LEU A 1 260 ? 29.274 -2.865 -7.245 1.00 35.09 260 LEU A C 1
ATOM 2035 O O . LEU A 1 260 ? 30.057 -3.773 -7.519 1.00 35.09 260 LEU A O 1
ATOM 2039 N N . LYS A 1 261 ? 29.557 -1.999 -6.264 1.00 31.23 261 LYS A N 1
ATOM 2040 C CA . LYS A 1 261 ? 30.721 -2.216 -5.391 1.00 31.23 261 LYS A CA 1
ATOM 2041 C C . LYS A 1 261 ? 30.439 -3.391 -4.444 1.00 31.23 261 LYS A C 1
ATOM 2043 O O . LYS A 1 261 ? 29.510 -3.282 -3.645 1.00 31.23 261 LYS A O 1
ATOM 2048 N N . PRO A 1 262 ? 31.224 -4.483 -4.478 1.00 33.97 262 PRO A N 1
ATOM 2049 C CA . PRO A 1 262 ? 31.064 -5.562 -3.517 1.00 33.97 262 PRO A CA 1
ATOM 2050 C C . PRO A 1 262 ? 31.410 -5.043 -2.119 1.00 33.97 262 PRO A C 1
ATOM 2052 O O . PRO A 1 262 ? 32.514 -4.549 -1.869 1.00 33.97 262 PRO A O 1
ATOM 2055 N N . GLU A 1 263 ? 30.448 -5.137 -1.204 1.00 36.41 263 GLU A N 1
ATOM 2056 C CA . GLU A 1 263 ? 30.704 -4.947 0.215 1.00 36.41 263 GLU A CA 1
ATOM 2057 C C . GLU A 1 263 ? 31.682 -6.009 0.744 1.00 36.41 263 GLU A C 1
ATOM 2059 O O . GLU A 1 263 ? 31.854 -7.099 0.199 1.00 36.41 263 GLU A O 1
ATOM 2064 N N . ARG A 1 264 ? 32.367 -5.611 1.816 1.00 37.00 264 ARG A N 1
ATOM 2065 C CA . ARG A 1 264 ? 33.502 -6.252 2.487 1.00 37.00 264 ARG A CA 1
ATOM 2066 C C . ARG A 1 264 ? 33.408 -7.782 2.572 1.00 37.00 264 ARG A C 1
ATOM 2068 O O . ARG A 1 264 ? 32.412 -8.337 3.021 1.00 37.00 264 ARG A O 1
ATOM 2075 N N . THR A 1 265 ? 34.531 -8.438 2.270 1.00 33.25 265 THR A N 1
ATOM 2076 C CA . THR A 1 265 ? 34.780 -9.874 2.478 1.00 33.25 265 THR A CA 1
ATOM 2077 C C . THR A 1 265 ? 34.228 -10.379 3.821 1.00 33.25 265 THR A C 1
ATOM 2079 O O . THR A 1 265 ? 34.637 -9.855 4.866 1.00 33.25 265 THR A O 1
ATOM 2082 N N . PRO A 1 266 ? 33.368 -11.415 3.841 1.00 36.34 266 PRO A N 1
ATOM 2083 C CA . PRO A 1 266 ? 32.903 -12.010 5.085 1.00 36.34 266 PRO A CA 1
ATOM 2084 C C . PRO A 1 266 ? 34.065 -12.712 5.801 1.00 36.34 266 PRO A C 1
ATOM 2086 O O . PRO A 1 266 ? 34.823 -13.480 5.204 1.00 36.34 266 PRO A O 1
ATOM 2089 N N . LYS A 1 267 ? 34.217 -12.451 7.107 1.00 38.00 267 LYS A N 1
ATOM 2090 C CA . LYS A 1 267 ? 35.124 -13.215 7.977 1.00 38.00 267 LYS A CA 1
ATOM 2091 C C . LYS A 1 267 ? 34.741 -14.697 7.904 1.00 38.00 267 LYS A C 1
ATOM 2093 O O . LYS A 1 267 ? 33.569 -15.029 8.069 1.00 38.00 267 LYS A O 1
ATOM 2098 N N . ARG A 1 268 ? 35.727 -15.579 7.696 1.00 32.97 268 ARG A N 1
ATOM 2099 C CA . ARG A 1 268 ? 35.553 -17.040 7.767 1.00 32.97 268 ARG A CA 1
ATOM 2100 C C . ARG A 1 268 ? 34.900 -17.414 9.103 1.00 32.97 268 ARG A C 1
ATOM 2102 O O . ARG A 1 268 ? 35.543 -17.331 10.146 1.00 32.97 268 ARG A O 1
ATOM 2109 N N . LEU A 1 269 ? 33.638 -17.827 9.058 1.00 37.78 269 LEU A N 1
ATOM 2110 C CA . LEU A 1 269 ? 33.000 -18.572 10.138 1.00 37.78 269 LEU A CA 1
ATOM 2111 C C . LEU A 1 269 ? 33.583 -19.993 10.135 1.00 37.78 269 LEU A C 1
ATOM 2113 O O . LEU A 1 269 ? 33.749 -20.592 9.072 1.00 37.78 269 LEU A O 1
ATOM 2117 N N . GLY A 1 270 ? 33.953 -20.492 11.316 1.00 38.41 270 GLY A N 1
ATOM 2118 C CA . GLY A 1 270 ? 34.465 -21.852 11.508 1.00 38.41 270 GLY A CA 1
ATOM 2119 C C . GLY A 1 270 ? 33.441 -22.937 11.133 1.00 38.41 270 GLY A C 1
ATOM 2120 O O . GLY A 1 270 ? 32.302 -22.615 10.784 1.00 38.41 270 GLY A O 1
ATOM 2121 N N . PRO A 1 271 ? 33.828 -24.225 11.184 1.00 38.38 271 PRO A N 1
ATOM 2122 C CA . PRO A 1 271 ? 32.948 -25.325 10.798 1.00 38.38 271 PRO A CA 1
ATOM 2123 C C . PRO A 1 271 ? 31.650 -25.300 11.617 1.00 38.38 271 PRO A C 1
ATOM 2125 O O . PRO A 1 271 ? 31.678 -25.151 12.840 1.00 38.38 271 PRO A O 1
ATOM 2128 N N . ARG A 1 272 ? 30.509 -25.421 10.925 1.00 42.09 272 ARG A N 1
ATOM 2129 C CA . ARG A 1 272 ? 29.186 -25.493 11.558 1.00 42.09 272 ARG A CA 1
ATOM 2130 C C . ARG A 1 272 ? 29.094 -26.761 12.419 1.00 42.09 272 ARG A C 1
ATOM 2132 O O . ARG A 1 272 ? 29.498 -27.821 11.940 1.00 42.09 272 ARG A O 1
ATOM 2139 N N . PRO A 1 273 ? 28.537 -26.689 13.639 1.00 35.16 273 PRO A N 1
ATOM 2140 C CA . PRO A 1 273 ? 28.158 -27.892 14.365 1.00 35.16 273 PRO A CA 1
ATOM 2141 C C . PRO A 1 273 ? 27.085 -28.641 13.565 1.00 35.16 273 PRO A C 1
ATOM 2143 O O . PRO A 1 273 ? 26.172 -28.030 13.008 1.00 35.16 273 PRO A O 1
ATOM 2146 N N . THR A 1 274 ? 27.219 -29.961 13.486 1.00 37.34 274 THR A N 1
ATOM 2147 C CA . THR A 1 274 ? 26.238 -30.850 12.865 1.00 37.34 274 THR A CA 1
ATOM 2148 C C . THR A 1 274 ? 24.911 -30.739 13.616 1.00 37.34 274 THR A C 1
ATOM 2150 O O . THR A 1 274 ? 24.804 -31.100 14.787 1.00 37.34 274 THR A O 1
ATOM 2153 N N . THR A 1 275 ? 23.887 -30.199 12.959 1.00 41.38 275 THR A N 1
ATOM 2154 C CA . THR A 1 275 ? 22.521 -30.185 13.487 1.00 41.38 275 THR A CA 1
ATOM 2155 C C . THR A 1 275 ? 21.962 -31.600 13.408 1.00 41.38 275 THR A C 1
ATOM 2157 O O . THR A 1 275 ? 21.859 -32.159 12.317 1.00 41.38 275 THR A O 1
ATOM 2160 N N . ARG A 1 276 ? 21.625 -32.196 14.558 1.00 32.72 276 ARG A N 1
ATOM 2161 C CA . ARG A 1 276 ? 20.810 -33.418 14.590 1.00 32.72 276 ARG A CA 1
ATOM 2162 C C . ARG A 1 276 ? 19.440 -33.132 13.956 1.00 32.72 276 ARG A C 1
ATOM 2164 O O . ARG A 1 276 ? 18.942 -32.016 14.128 1.00 32.72 276 ARG A O 1
ATOM 2171 N N . PRO A 1 277 ? 18.819 -34.111 13.277 1.00 37.44 277 PRO A N 1
ATOM 2172 C CA . PRO A 1 277 ? 17.408 -34.033 12.923 1.00 37.44 277 PRO A CA 1
ATOM 2173 C C . PRO A 1 277 ? 16.580 -33.776 14.185 1.00 37.44 277 PRO A C 1
ATOM 2175 O O . PRO A 1 277 ? 16.840 -34.373 15.230 1.00 37.44 277 PRO A O 1
ATOM 2178 N N . PHE A 1 278 ? 15.620 -32.859 14.095 1.00 37.72 278 PHE A N 1
ATOM 2179 C CA . PHE A 1 278 ? 14.678 -32.591 15.175 1.00 37.72 278 PHE A CA 1
ATOM 2180 C C . PHE A 1 278 ? 13.653 -33.735 15.186 1.00 37.72 278 PHE A C 1
ATOM 2182 O O . PHE A 1 278 ? 12.817 -33.816 14.287 1.00 37.72 278 PHE A O 1
ATOM 2189 N N . GLU A 1 279 ? 13.761 -34.654 16.147 1.00 37.44 279 GLU A N 1
ATOM 2190 C CA . GLU A 1 279 ? 12.706 -35.635 16.427 1.00 37.44 279 GLU A CA 1
ATOM 2191 C C . GLU A 1 279 ? 11.503 -34.900 17.037 1.00 37.44 279 GLU A C 1
ATOM 2193 O O . GLU A 1 279 ? 11.656 -34.010 17.874 1.00 37.44 279 GLU A O 1
ATOM 2198 N N . SER A 1 280 ? 10.307 -35.214 16.546 1.00 43.19 280 SER A N 1
ATOM 2199 C CA . SER A 1 280 ? 9.096 -34.398 16.665 1.00 43.19 280 SER A CA 1
ATOM 2200 C C . SER A 1 280 ? 8.344 -34.489 17.996 1.00 43.19 280 SER A C 1
ATOM 2202 O O . SER A 1 280 ? 7.306 -33.845 18.117 1.00 43.19 280 SER A O 1
ATOM 2204 N N . ASP A 1 281 ? 8.820 -35.242 18.989 1.00 41.12 281 ASP A N 1
ATOM 2205 C CA . ASP A 1 281 ? 7.885 -35.806 19.978 1.00 41.12 281 ASP A CA 1
ATOM 2206 C C . ASP A 1 281 ? 8.079 -35.375 21.443 1.00 41.12 281 ASP A C 1
ATOM 2208 O O . ASP A 1 281 ? 7.335 -35.843 22.298 1.00 41.12 281 ASP A O 1
ATOM 2212 N N . GLU A 1 282 ? 8.962 -34.426 21.776 1.00 43.25 282 GLU A N 1
ATOM 2213 C CA . GLU A 1 282 ? 9.053 -33.925 23.162 1.00 43.25 282 GLU A CA 1
ATOM 2214 C C . GLU A 1 282 ? 9.144 -32.393 23.240 1.00 43.25 282 GLU A C 1
ATOM 2216 O O . GLU A 1 282 ? 10.203 -31.779 23.101 1.00 43.25 282 GLU A O 1
ATOM 2221 N N . LEU A 1 283 ? 7.999 -31.752 23.496 1.00 48.62 283 LEU A N 1
ATOM 2222 C CA . LEU A 1 283 ? 7.937 -30.369 23.971 1.00 48.62 283 LEU A CA 1
ATOM 2223 C C . LEU A 1 283 ? 8.413 -30.323 25.434 1.00 48.62 283 LEU A C 1
ATOM 2225 O O . LEU A 1 283 ? 7.882 -31.062 26.263 1.00 48.62 283 LEU A O 1
ATOM 2229 N N . PRO A 1 284 ? 9.353 -29.439 25.812 1.00 48.28 284 PRO A N 1
ATOM 2230 C CA . PRO A 1 284 ? 9.625 -29.203 27.220 1.00 48.28 284 PRO A CA 1
ATOM 2231 C C . PRO A 1 284 ? 8.407 -28.510 27.843 1.00 48.28 284 PRO A C 1
ATOM 2233 O O . PRO A 1 284 ? 8.130 -27.352 27.527 1.00 48.28 284 PRO A O 1
ATOM 2236 N N . GLU A 1 285 ? 7.729 -29.195 28.772 1.00 51.69 285 GLU A N 1
ATOM 2237 C CA . GLU A 1 285 ? 6.571 -28.712 29.560 1.00 51.69 285 GLU A CA 1
ATOM 2238 C C . GLU A 1 285 ? 6.752 -27.279 30.113 1.00 51.69 285 GLU A C 1
ATOM 2240 O O . GLU A 1 285 ? 5.794 -26.549 30.338 1.00 51.69 285 GLU A O 1
ATOM 2245 N N . LYS A 1 286 ? 8.002 -26.827 30.264 1.00 50.53 286 LYS A N 1
ATOM 2246 C CA . LYS A 1 286 ? 8.389 -25.517 30.805 1.00 50.53 286 LYS A CA 1
ATOM 2247 C C . LYS A 1 286 ? 8.122 -24.309 29.897 1.00 50.53 286 LYS A C 1
ATOM 2249 O O . LYS A 1 286 ? 8.238 -23.183 30.377 1.00 50.53 286 LYS A O 1
ATOM 2254 N N . LEU A 1 287 ? 7.837 -24.487 28.602 1.00 47.00 287 LEU A N 1
ATOM 2255 C CA . LEU A 1 287 ? 7.631 -23.345 27.693 1.00 47.00 287 LEU A CA 1
ATOM 2256 C C . LEU A 1 287 ? 6.213 -22.757 27.798 1.00 47.00 287 LEU A C 1
ATOM 2258 O O . LEU A 1 287 ? 6.030 -21.555 27.603 1.00 47.00 287 LEU A O 1
ATOM 2262 N N . GLU A 1 288 ? 5.228 -23.583 28.158 1.00 47.34 288 GLU A N 1
ATOM 2263 C CA . GLU A 1 288 ? 3.837 -23.155 28.354 1.00 47.34 288 GLU A CA 1
ATOM 2264 C C . GLU A 1 288 ? 3.690 -22.225 29.569 1.00 47.34 288 GLU A C 1
ATOM 2266 O O . GLU A 1 288 ? 2.966 -21.228 29.505 1.00 47.34 288 GLU A O 1
ATOM 2271 N N . ASP A 1 289 ? 4.463 -22.481 30.628 1.00 51.75 289 ASP A N 1
ATOM 2272 C CA . ASP A 1 289 ? 4.486 -21.668 31.850 1.00 51.75 289 ASP A CA 1
ATOM 2273 C C . ASP A 1 289 ? 5.073 -20.263 31.631 1.00 51.75 289 ASP A C 1
ATOM 2275 O O . ASP A 1 289 ? 4.714 -19.315 32.332 1.00 51.75 289 ASP A O 1
ATOM 2279 N N . LEU A 1 290 ? 5.969 -20.098 30.650 1.00 49.78 290 LEU A N 1
ATOM 2280 C CA . LEU A 1 290 ? 6.694 -18.843 30.433 1.00 49.78 290 LEU A CA 1
ATOM 2281 C C . LEU A 1 290 ? 5.882 -17.796 29.653 1.00 49.78 290 LEU A C 1
ATOM 2283 O O . LEU A 1 290 ? 6.154 -16.599 29.752 1.00 49.78 290 LEU A O 1
ATOM 2287 N N . LEU A 1 291 ? 4.916 -18.231 28.841 1.00 52.16 291 LEU A N 1
ATOM 2288 C CA . LEU A 1 291 ? 4.327 -17.386 27.800 1.00 52.16 291 LEU A CA 1
ATOM 2289 C C . LEU A 1 291 ? 2.871 -16.946 28.083 1.00 52.16 291 LEU A C 1
ATOM 2291 O O . LEU A 1 291 ? 2.325 -16.087 27.382 1.00 52.16 291 LEU A O 1
ATOM 2295 N N . GLY A 1 292 ? 2.258 -17.455 29.156 1.00 48.75 292 GLY A N 1
ATOM 2296 C CA . GLY A 1 292 ? 0.934 -17.042 29.626 1.00 48.75 292 GLY A CA 1
ATOM 2297 C C . GLY A 1 292 ? -0.219 -17.336 28.644 1.00 48.75 292 GLY A C 1
ATOM 2298 O O . GLY A 1 292 ? -0.021 -17.828 27.533 1.00 48.75 292 GLY A O 1
ATOM 2299 N N . PRO A 1 293 ? -1.474 -17.005 29.004 1.00 47.50 293 PRO A N 1
ATOM 2300 C CA . PRO A 1 293 ? -2.659 -17.380 28.219 1.00 47.50 293 PRO A CA 1
ATOM 2301 C C . PRO A 1 293 ? -2.733 -16.754 26.812 1.00 47.50 293 PRO A C 1
ATOM 2303 O O . PRO A 1 293 ? -3.500 -17.230 25.977 1.00 47.50 293 PRO A O 1
ATOM 2306 N N . ARG A 1 294 ? -1.928 -15.720 26.516 1.00 45.06 294 ARG A N 1
ATOM 2307 C CA . ARG A 1 294 ? -1.804 -15.117 25.172 1.00 45.06 294 ARG A CA 1
ATOM 2308 C C . ARG A 1 294 ? -0.944 -15.932 24.205 1.00 45.06 294 ARG A C 1
ATOM 2310 O O . ARG A 1 294 ? -1.068 -15.738 23.001 1.00 45.06 294 ARG A O 1
ATOM 2317 N N . ALA A 1 295 ? -0.117 -16.844 24.700 1.00 43.75 295 ALA A N 1
ATOM 2318 C CA . ALA A 1 295 ? 0.784 -17.633 23.868 1.00 43.75 295 ALA A CA 1
ATOM 2319 C C . ALA A 1 295 ? 0.215 -18.952 23.363 1.00 43.75 295 ALA A C 1
ATOM 2321 O O . ALA A 1 295 ? 0.878 -19.676 22.629 1.00 43.75 295 ALA A O 1
ATOM 2322 N N . ARG A 1 296 ? -1.055 -19.227 23.667 1.00 43.75 296 ARG A N 1
ATOM 2323 C CA . ARG A 1 296 ? -1.804 -20.283 22.980 1.00 43.75 296 ARG A CA 1
ATOM 2324 C C . ARG A 1 296 ? -2.021 -20.005 21.490 1.00 43.75 296 ARG A C 1
ATOM 2326 O O . ARG A 1 296 ? -2.468 -20.896 20.776 1.00 43.75 296 ARG A O 1
ATOM 2333 N N . ALA A 1 297 ? -1.731 -18.799 21.005 1.00 45.25 297 ALA A N 1
ATOM 2334 C CA . ALA A 1 297 ? -1.909 -18.457 19.605 1.00 45.25 297 ALA A CA 1
ATOM 2335 C C . ALA A 1 297 ? -0.600 -18.619 18.812 1.00 45.25 297 ALA A C 1
ATOM 2337 O O . ALA A 1 297 ? 0.297 -17.785 18.894 1.00 45.25 297 ALA A O 1
ATOM 2338 N N . VAL A 1 298 ? -0.609 -19.645 17.953 1.00 47.06 298 VAL A N 1
ATOM 2339 C CA . VAL A 1 298 ? 0.268 -19.884 16.791 1.00 47.06 298 VAL A CA 1
ATOM 2340 C C . VAL A 1 298 ? 1.561 -20.667 17.068 1.00 47.06 298 VAL A C 1
ATOM 2342 O O . VAL A 1 298 ? 2.670 -20.171 16.897 1.00 47.06 298 VAL A O 1
ATOM 2345 N N . PHE A 1 299 ? 1.412 -21.962 17.356 1.00 51.69 299 PHE A N 1
ATOM 2346 C CA . PHE A 1 299 ? 2.405 -22.955 16.931 1.00 51.69 299 PHE A CA 1
ATOM 2347 C C . PHE A 1 299 ? 2.171 -23.244 15.441 1.00 51.69 299 PHE A C 1
ATOM 2349 O O . PHE A 1 299 ? 1.320 -24.051 15.078 1.00 51.69 299 PHE A O 1
ATOM 2356 N N . GLY A 1 300 ? 2.847 -22.497 14.570 1.00 56.19 300 GLY A N 1
ATOM 2357 C CA . GLY A 1 300 ? 2.832 -22.718 13.123 1.00 56.19 300 GLY A CA 1
ATOM 2358 C C . GLY A 1 300 ? 4.143 -23.341 12.649 1.00 56.19 300 GLY A C 1
ATOM 2359 O O . GLY A 1 300 ? 5.199 -23.083 13.222 1.00 56.19 300 GLY A O 1
ATOM 2360 N N . HIS A 1 301 ? 4.097 -24.136 11.582 1.00 61.44 301 HIS A N 1
ATOM 2361 C CA . HIS A 1 301 ? 5.309 -24.600 10.909 1.00 61.44 301 HIS A CA 1
ATOM 2362 C C . HIS A 1 301 ? 5.784 -23.535 9.916 1.00 61.44 301 HIS A C 1
ATOM 2364 O O . HIS A 1 301 ? 5.022 -23.102 9.051 1.00 61.44 301 HIS A O 1
ATOM 2370 N N . ILE A 1 302 ? 7.052 -23.128 10.010 1.00 67.31 302 ILE A N 1
ATOM 2371 C CA . ILE A 1 302 ? 7.685 -22.310 8.971 1.00 67.31 302 ILE A CA 1
ATOM 2372 C C . ILE A 1 302 ? 8.096 -23.250 7.836 1.00 67.31 302 ILE A C 1
ATOM 2374 O O . ILE A 1 302 ? 9.025 -24.044 7.978 1.00 67.31 302 ILE A O 1
ATOM 2378 N N . VAL A 1 303 ? 7.415 -23.159 6.695 1.00 68.56 303 VAL A N 1
ATOM 2379 C CA . VAL A 1 303 ? 7.820 -23.863 5.472 1.00 68.56 303 VAL A CA 1
ATOM 2380 C C . VAL A 1 303 ? 8.919 -23.038 4.805 1.00 68.56 303 VAL A C 1
ATOM 2382 O O . VAL A 1 303 ? 8.626 -22.062 4.122 1.00 68.56 303 VAL A O 1
ATOM 2385 N N . GLY A 1 304 ? 10.187 -23.375 5.057 1.00 55.09 304 GLY A N 1
ATOM 2386 C CA . GLY A 1 304 ? 11.299 -22.501 4.659 1.00 55.09 304 GLY A CA 1
ATOM 2387 C C . GLY A 1 304 ? 12.604 -23.176 4.255 1.00 55.09 304 GLY A C 1
ATOM 2388 O O . GLY A 1 304 ? 13.533 -22.466 3.881 1.00 55.09 304 GLY A O 1
ATOM 2389 N N . ASP A 1 305 ? 12.708 -24.506 4.291 1.00 53.41 305 ASP A N 1
ATOM 2390 C CA . ASP A 1 305 ? 13.986 -25.153 4.002 1.00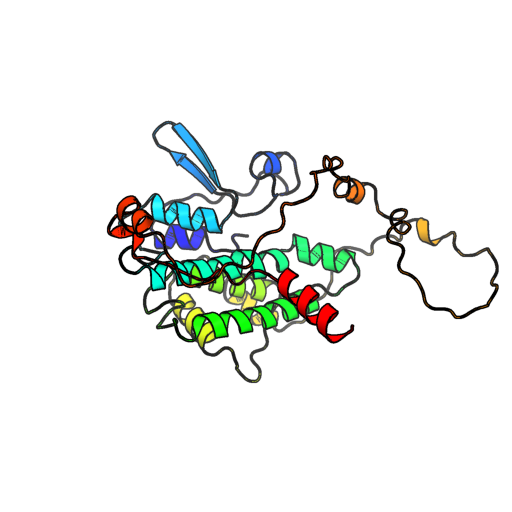 53.41 305 ASP A CA 1
ATOM 2391 C C . ASP A 1 305 ? 14.060 -25.726 2.579 1.00 53.41 305 ASP A C 1
ATOM 2393 O O . ASP A 1 305 ? 13.670 -26.861 2.302 1.00 53.41 305 ASP A O 1
ATOM 2397 N N . SER A 1 306 ? 14.584 -24.924 1.649 1.00 52.66 306 SER A N 1
ATOM 2398 C CA . SER A 1 306 ? 14.965 -25.395 0.315 1.00 52.66 306 SER A CA 1
ATOM 2399 C C . SER A 1 306 ? 16.295 -26.157 0.303 1.00 52.66 306 SER A C 1
ATOM 2401 O O . SER A 1 306 ? 16.601 -26.798 -0.700 1.00 52.66 306 SER A O 1
ATOM 2403 N N . SER A 1 307 ? 17.096 -26.098 1.375 1.00 55.03 307 SER A N 1
ATOM 2404 C CA . SER A 1 307 ? 18.356 -26.845 1.471 1.00 55.03 307 SER A CA 1
ATOM 2405 C C . SER A 1 307 ? 18.115 -28.341 1.699 1.00 55.03 307 SER A C 1
ATOM 2407 O O . SER A 1 307 ? 18.813 -29.156 1.100 1.00 55.03 307 SER A O 1
ATOM 2409 N N . ALA A 1 308 ? 17.018 -28.706 2.372 1.00 51.03 308 ALA A N 1
ATOM 2410 C CA . ALA A 1 308 ? 16.579 -30.097 2.530 1.00 51.03 308 ALA A CA 1
ATOM 2411 C C . ALA A 1 308 ? 16.228 -30.809 1.199 1.00 51.03 308 ALA A C 1
ATOM 2413 O O . ALA A 1 308 ? 16.256 -32.036 1.120 1.00 51.03 308 ALA A O 1
ATOM 2414 N N . ARG A 1 309 ? 15.925 -30.069 0.117 1.00 49.38 309 ARG A N 1
ATOM 2415 C CA . ARG A 1 309 ? 15.653 -30.664 -1.212 1.00 49.38 309 ARG A CA 1
ATOM 2416 C C . ARG A 1 309 ? 16.913 -31.145 -1.941 1.00 49.38 309 ARG A C 1
ATOM 2418 O O . ARG A 1 309 ? 16.813 -32.044 -2.779 1.00 49.38 309 ARG A O 1
ATOM 2425 N N . ASN A 1 310 ? 18.076 -30.564 -1.647 1.00 46.91 310 ASN A N 1
ATOM 2426 C CA . ASN A 1 310 ? 19.324 -30.904 -2.338 1.00 46.91 310 ASN A CA 1
ATOM 2427 C C . ASN A 1 310 ? 20.017 -32.149 -1.765 1.00 46.91 310 ASN A C 1
ATOM 2429 O O . ASN A 1 310 ? 20.770 -32.801 -2.487 1.00 46.91 310 ASN A O 1
ATOM 2433 N N . ASP A 1 311 ? 19.735 -32.515 -0.514 1.00 48.22 311 ASP A N 1
ATOM 2434 C CA . ASP A 1 311 ? 20.304 -33.720 0.100 1.00 48.22 311 ASP A CA 1
ATOM 2435 C C . ASP A 1 311 ? 19.547 -34.986 -0.338 1.00 48.22 311 ASP A C 1
ATOM 2437 O O . ASP A 1 311 ? 20.168 -35.967 -0.751 1.00 48.22 311 ASP A O 1
ATOM 2441 N N . ALA A 1 312 ? 18.214 -34.921 -0.440 1.00 45.47 312 ALA A N 1
ATOM 2442 C CA . ALA A 1 312 ? 17.392 -36.035 -0.930 1.00 45.47 312 ALA A CA 1
ATOM 2443 C C . ALA A 1 312 ? 17.652 -36.402 -2.409 1.00 45.47 312 ALA A C 1
ATOM 2445 O O . ALA A 1 312 ? 17.419 -37.532 -2.834 1.00 45.47 312 ALA A O 1
ATOM 2446 N N . THR A 1 313 ? 18.152 -35.462 -3.217 1.00 46.91 313 THR A N 1
ATOM 2447 C CA . THR A 1 313 ? 18.510 -35.718 -4.624 1.00 46.91 313 THR A CA 1
ATOM 2448 C C . THR A 1 313 ? 19.939 -36.232 -4.806 1.00 46.91 313 THR A C 1
ATOM 2450 O O . THR A 1 313 ? 20.246 -36.778 -5.869 1.00 46.91 313 THR A O 1
ATOM 2453 N N . LYS A 1 314 ? 20.802 -36.116 -3.786 1.00 45.88 314 LYS A N 1
ATOM 2454 C CA . LYS A 1 314 ? 22.139 -36.727 -3.782 1.00 45.88 314 LYS A CA 1
ATOM 2455 C C . LYS A 1 314 ? 22.108 -38.187 -3.339 1.00 45.88 314 LYS A C 1
ATOM 2457 O O . LYS A 1 314 ? 22.778 -38.993 -3.973 1.00 45.88 314 LYS A O 1
ATOM 2462 N N . GLU A 1 315 ? 21.294 -38.544 -2.347 1.00 43.66 315 GLU A N 1
ATOM 2463 C CA . GLU A 1 315 ? 21.152 -39.945 -1.905 1.00 43.66 315 GLU A CA 1
ATOM 2464 C C . GLU A 1 315 ? 20.441 -40.831 -2.940 1.00 43.66 315 GLU A C 1
ATOM 2466 O O . GLU A 1 315 ? 20.714 -42.020 -3.029 1.00 43.66 315 GLU A O 1
ATOM 2471 N N . ALA A 1 316 ? 19.595 -40.259 -3.802 1.00 44.94 316 ALA A N 1
ATOM 2472 C CA . ALA A 1 316 ? 18.969 -40.996 -4.905 1.00 44.94 316 ALA A CA 1
ATOM 2473 C C . ALA A 1 316 ? 19.893 -41.211 -6.129 1.00 44.94 316 ALA A C 1
ATOM 2475 O O . ALA A 1 316 ? 19.463 -41.788 -7.130 1.00 44.94 316 ALA A O 1
ATOM 2476 N N . ARG A 1 317 ? 21.137 -40.707 -6.094 1.00 45.81 317 ARG A N 1
ATOM 2477 C CA . ARG A 1 317 ? 22.126 -40.800 -7.188 1.00 45.81 317 ARG A CA 1
ATOM 2478 C C . ARG A 1 317 ? 23.468 -41.422 -6.768 1.00 45.81 317 ARG A C 1
ATOM 2480 O O . ARG A 1 317 ? 24.398 -41.392 -7.574 1.00 45.81 317 ARG A O 1
ATOM 2487 N N . SER A 1 318 ? 23.570 -41.980 -5.560 1.00 40.22 318 SER A N 1
ATOM 2488 C CA . SER A 1 318 ? 24.699 -42.817 -5.113 1.00 40.22 318 SER A CA 1
ATOM 2489 C C . SER A 1 318 ? 24.303 -44.284 -5.071 1.00 40.22 318 SER A C 1
ATOM 2491 O O . SER A 1 318 ? 25.111 -45.116 -5.531 1.00 40.22 318 SER A O 1
#

Radius of gyration: 25.69 Å; chains: 1; bounding box: 58×63×72 Å